Protein AF-A0AAU4GUL6-F1 (afdb_monomer_lite)

Secondary structure (DSSP, 8-state):
--SSSSHHHHHHHHHHSSSSSS-------------------------------------------------PPPP--------SSS-EE-SS-EE--TT--HHHHHHHHHHHHHHHHHHHHHHHHHHHHHHHH-TTTHHHHHHHHTS-HHHHHHHHHHHHHS-GGG--TTS-HHHHHHHTTS-HHHHHHHHHHHHHTT--HHHHHHHHHHHHHHHHHHHHHHT--------HHHHHHHHHHHHHHTS-HHHHHHHHHHHHHHHHHHHHHTT----

pLDDT: mean 70.38, std 26.95, range [23.12, 98.19]

Radius of gyration: 34.25 Å; chains: 1; bounding box: 98×67×96 Å

Structure (mmCIF, N/CA/C/O backbone):
data_AF-A0AAU4GUL6-F1
#
_entry.id   AF-A0AAU4GUL6-F1
#
loop_
_atom_site.group_PDB
_atom_site.id
_atom_site.type_symbol
_atom_site.label_atom_id
_atom_site.label_alt_id
_atom_site.label_comp_id
_atom_site.label_asym_id
_atom_site.label_entity_id
_atom_site.label_seq_id
_atom_site.pdbx_PDB_ins_code
_atom_site.Cartn_x
_atom_site.Cartn_y
_atom_site.Cartn_z
_atom_site.occupancy
_atom_site.B_iso_or_equiv
_atom_site.auth_seq_id
_atom_site.auth_comp_id
_atom_site.auth_asym_id
_atom_site.auth_atom_id
_atom_site.pdbx_PDB_model_num
ATOM 1 N N . MET A 1 1 ? 23.854 35.043 -29.638 1.00 45.72 1 MET A N 1
ATOM 2 C CA . MET A 1 1 ? 23.677 34.263 -28.387 1.00 45.72 1 MET A CA 1
ATOM 3 C C . MET A 1 1 ? 22.984 35.112 -27.320 1.00 45.72 1 MET A C 1
ATOM 5 O O . MET A 1 1 ? 23.664 35.740 -26.523 1.00 45.72 1 MET A O 1
ATOM 9 N N . LYS A 1 2 ? 21.644 35.205 -27.333 1.00 41.66 2 LYS A N 1
ATOM 10 C CA . LYS A 1 2 ? 20.862 35.951 -26.317 1.00 41.66 2 LYS A CA 1
ATOM 11 C C . LYS A 1 2 ? 19.363 35.571 -26.307 1.00 41.66 2 LYS A C 1
ATOM 13 O O . LYS A 1 2 ? 18.519 36.424 -26.096 1.00 41.66 2 LYS A O 1
ATOM 18 N N . VAL A 1 3 ? 19.022 34.294 -26.540 1.00 41.34 3 VAL A N 1
ATOM 19 C CA . VAL A 1 3 ? 17.607 33.831 -26.562 1.00 41.34 3 VAL A CA 1
ATOM 20 C C . VAL A 1 3 ? 17.346 32.591 -25.680 1.00 41.34 3 VAL A C 1
ATOM 22 O O . VAL A 1 3 ? 16.210 32.189 -25.483 1.00 41.34 3 VAL A O 1
ATOM 25 N N . ALA A 1 4 ? 18.366 32.015 -25.031 1.00 39.91 4 ALA A N 1
ATOM 26 C CA . ALA A 1 4 ? 18.213 30.797 -24.217 1.00 39.91 4 ALA A CA 1
ATOM 27 C C . ALA A 1 4 ? 18.003 31.043 -22.704 1.00 39.91 4 ALA A C 1
ATOM 29 O O . ALA A 1 4 ? 18.103 30.114 -21.909 1.00 39.91 4 ALA A O 1
ATOM 30 N N . ARG A 1 5 ? 17.738 32.288 -22.277 1.00 41.28 5 ARG A N 1
ATOM 31 C CA . ARG A 1 5 ? 17.586 32.648 -20.850 1.00 41.28 5 ARG A CA 1
ATOM 32 C C . ARG A 1 5 ? 16.157 32.982 -20.410 1.00 41.28 5 ARG A C 1
ATOM 34 O O . ARG A 1 5 ? 15.923 33.099 -19.215 1.00 41.28 5 ARG A O 1
ATOM 41 N N . THR A 1 6 ? 15.197 33.055 -21.329 1.00 45.12 6 THR A N 1
ATOM 42 C CA . THR A 1 6 ? 13.789 33.365 -21.016 1.00 45.12 6 THR A CA 1
ATOM 43 C C . THR A 1 6 ? 12.901 32.130 -20.823 1.00 45.12 6 THR A C 1
ATOM 45 O O . THR A 1 6 ? 11.887 32.228 -20.141 1.00 45.12 6 THR A O 1
ATOM 48 N N . TYR A 1 7 ? 13.293 30.943 -21.300 1.00 34.88 7 TYR A N 1
ATOM 49 C CA . TYR A 1 7 ? 12.471 29.727 -21.147 1.00 34.88 7 TYR A CA 1
ATOM 50 C C . TYR A 1 7 ? 12.673 28.975 -19.820 1.00 34.88 7 TYR A C 1
ATOM 52 O O . TYR A 1 7 ? 11.782 28.254 -19.378 1.00 34.88 7 TYR A O 1
ATOM 60 N N . LEU A 1 8 ? 13.792 29.200 -19.122 1.00 38.31 8 LEU A N 1
ATOM 61 C CA . LEU A 1 8 ? 14.062 28.587 -17.812 1.00 38.31 8 LEU A CA 1
ATOM 62 C C . LEU A 1 8 ? 13.348 29.284 -16.639 1.00 38.31 8 LEU A C 1
ATOM 64 O O . LEU A 1 8 ? 13.227 28.693 -15.570 1.00 38.31 8 LEU A O 1
ATOM 68 N N . TRP A 1 9 ? 12.809 30.493 -16.836 1.00 35.12 9 TRP A N 1
ATOM 69 C CA . TRP A 1 9 ? 12.003 31.177 -15.815 1.00 35.12 9 TRP A CA 1
ATOM 70 C C . TRP A 1 9 ? 10.504 30.819 -15.894 1.00 35.12 9 TRP A C 1
ATOM 72 O O . TRP A 1 9 ? 9.805 30.811 -14.881 1.00 35.12 9 TRP A O 1
ATOM 82 N N . ALA A 1 10 ? 10.014 30.415 -17.073 1.00 37.56 10 ALA A N 1
ATOM 83 C CA . ALA A 1 10 ? 8.612 30.033 -17.273 1.00 37.56 10 ALA A CA 1
ATOM 84 C C . ALA A 1 10 ? 8.272 28.637 -16.705 1.00 37.56 10 ALA A C 1
ATOM 86 O O . ALA A 1 10 ? 7.179 28.436 -16.181 1.00 37.56 10 ALA A O 1
ATOM 87 N N . VAL A 1 11 ? 9.214 27.684 -16.723 1.00 40.31 11 VAL A N 1
ATOM 88 C CA . VAL A 1 11 ? 8.981 26.323 -16.189 1.00 40.31 11 VAL A CA 1
ATOM 89 C C . VAL A 1 11 ? 9.175 26.258 -14.665 1.00 40.31 11 VAL A C 1
ATOM 91 O O . VAL A 1 11 ? 8.463 25.524 -13.980 1.00 40.31 11 VAL A O 1
ATOM 94 N N . ALA A 1 12 ? 10.062 27.088 -14.102 1.00 37.59 12 ALA A N 1
A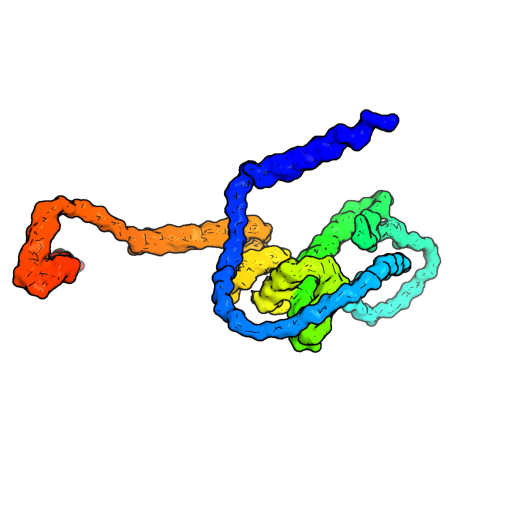TOM 95 C CA . ALA A 1 12 ? 10.269 27.174 -12.653 1.00 37.59 12 ALA A CA 1
ATOM 96 C C . ALA A 1 12 ? 9.086 27.840 -11.919 1.00 37.59 12 ALA A C 1
ATOM 98 O O . ALA A 1 12 ? 8.742 27.442 -10.807 1.00 37.59 12 ALA A O 1
ATOM 99 N N . THR A 1 13 ? 8.395 28.786 -12.562 1.00 41.34 13 THR A N 1
ATOM 100 C CA . THR A 1 13 ? 7.210 29.439 -11.979 1.00 41.34 13 THR A CA 1
ATOM 101 C C . THR A 1 13 ? 5.962 28.536 -12.039 1.00 41.34 13 THR A C 1
ATOM 103 O O . THR A 1 13 ? 5.137 28.563 -11.126 1.00 41.34 13 THR A O 1
ATOM 106 N N . ALA A 1 14 ? 5.861 27.641 -13.033 1.00 36.44 14 ALA A N 1
ATOM 107 C CA . ALA A 1 14 ? 4.747 26.691 -13.156 1.00 36.44 14 ALA A CA 1
ATOM 108 C C . ALA A 1 14 ? 4.803 25.524 -12.144 1.00 36.44 14 ALA A C 1
ATOM 110 O O . ALA A 1 14 ? 3.758 25.035 -11.717 1.00 36.44 14 ALA A O 1
ATOM 111 N N . LEU A 1 15 ? 5.998 25.109 -11.703 1.00 38.38 15 LEU A N 1
ATOM 112 C CA . LEU A 1 15 ? 6.159 24.085 -10.658 1.00 38.38 15 LEU A CA 1
ATOM 113 C C . LEU A 1 15 ? 6.198 24.674 -9.236 1.00 38.38 15 LEU A C 1
ATOM 115 O O . LEU A 1 15 ? 5.785 24.003 -8.292 1.00 38.38 15 LEU A O 1
ATOM 119 N N . GLY A 1 16 ? 6.606 25.938 -9.076 1.00 35.22 16 GLY A N 1
ATOM 120 C CA . GLY A 1 16 ? 6.600 26.637 -7.784 1.00 35.22 16 GLY A CA 1
ATOM 121 C C . GLY A 1 16 ? 5.221 27.136 -7.330 1.00 35.22 16 GLY A C 1
ATOM 122 O O . GLY A 1 16 ? 4.938 27.141 -6.136 1.00 35.22 16 GLY A O 1
ATOM 123 N N . MET A 1 17 ? 4.320 27.502 -8.251 1.00 37.00 17 MET A N 1
ATOM 124 C CA . MET A 1 17 ? 2.987 28.017 -7.883 1.00 37.00 17 MET A CA 1
ATOM 125 C C . MET A 1 17 ? 1.899 26.937 -7.737 1.00 37.00 17 MET A C 1
ATOM 127 O O . MET A 1 17 ? 0.826 27.231 -7.209 1.00 37.00 17 MET A O 1
ATOM 131 N N . TYR A 1 18 ? 2.157 25.676 -8.113 1.00 33.34 18 TYR A N 1
ATOM 132 C CA . TYR A 1 18 ? 1.199 24.579 -7.887 1.00 33.34 18 TYR A CA 1
ATOM 133 C C . TYR A 1 18 ? 1.297 23.965 -6.474 1.00 33.34 18 TYR A C 1
ATOM 135 O O . TYR A 1 18 ? 0.358 23.313 -6.018 1.00 33.34 18 TYR A O 1
ATOM 143 N N . ALA A 1 19 ? 2.391 24.223 -5.747 1.00 34.50 19 ALA A N 1
ATOM 144 C CA . ALA A 1 19 ? 2.621 23.715 -4.391 1.00 34.50 19 ALA A CA 1
ATOM 145 C C . ALA A 1 19 ? 2.071 24.619 -3.264 1.00 34.50 19 ALA A C 1
ATOM 147 O O . ALA A 1 19 ? 2.036 24.189 -2.117 1.00 34.50 19 ALA A O 1
ATOM 148 N N . GLN A 1 20 ? 1.574 25.827 -3.573 1.00 31.92 20 GLN A N 1
ATOM 149 C CA . GLN A 1 20 ? 1.069 26.782 -2.567 1.00 31.92 20 GLN A CA 1
ATOM 150 C C . GLN A 1 20 ? -0.473 26.910 -2.539 1.00 31.92 20 GLN A C 1
ATOM 152 O O . GLN A 1 20 ? -1.010 27.664 -1.733 1.00 31.92 20 GLN A O 1
ATOM 157 N N . ARG A 1 21 ? -1.221 26.190 -3.399 1.00 35.66 21 ARG A N 1
ATOM 158 C CA . ARG A 1 21 ? -2.688 26.376 -3.552 1.00 35.66 21 ARG A CA 1
ATOM 159 C C . ARG A 1 21 ? -3.575 25.181 -3.196 1.00 35.66 21 ARG A C 1
ATOM 161 O O . ARG A 1 21 ? -4.788 25.255 -3.368 1.00 35.66 21 ARG A O 1
ATOM 168 N N . ARG A 1 22 ? -3.020 24.095 -2.659 1.00 33.19 22 ARG A N 1
ATOM 169 C CA . ARG A 1 22 ? -3.816 23.074 -1.965 1.00 33.19 22 ARG A CA 1
ATOM 170 C C . ARG A 1 22 ? -3.213 22.880 -0.590 1.00 33.19 22 ARG A C 1
ATOM 172 O O . ARG A 1 22 ? -2.151 22.282 -0.483 1.00 33.19 22 ARG A O 1
ATOM 179 N N . GLY A 1 23 ? -3.883 23.402 0.434 1.00 35.38 23 GLY A N 1
ATOM 180 C CA . GLY A 1 23 ? -3.590 23.134 1.841 1.00 35.38 23 GLY A CA 1
ATOM 181 C C . GLY A 1 23 ? -3.785 21.654 2.163 1.00 35.38 23 GLY A C 1
ATOM 182 O O . GLY A 1 23 ? -4.748 21.267 2.817 1.00 35.38 23 GLY A O 1
ATOM 183 N N . VAL A 1 24 ? -2.898 20.809 1.645 1.00 31.83 24 VAL A N 1
ATOM 184 C CA . VAL A 1 24 ? -2.850 19.389 1.950 1.00 31.83 24 VAL A CA 1
ATOM 185 C C . VAL A 1 24 ? -1.976 19.271 3.182 1.00 31.83 24 VAL A C 1
ATOM 187 O O . VAL A 1 24 ? -0.752 19.356 3.099 1.00 31.83 24 VAL A O 1
ATOM 190 N N . ASN A 1 25 ? -2.631 19.128 4.332 1.00 29.30 25 ASN A N 1
ATOM 191 C CA . ASN A 1 25 ? -1.990 18.717 5.570 1.00 29.30 25 ASN A CA 1
ATOM 192 C C . ASN A 1 25 ? -1.126 17.488 5.281 1.00 29.30 25 ASN A C 1
ATOM 194 O O . ASN A 1 25 ? -1.636 16.406 4.983 1.00 29.30 25 ASN A O 1
ATOM 198 N N . 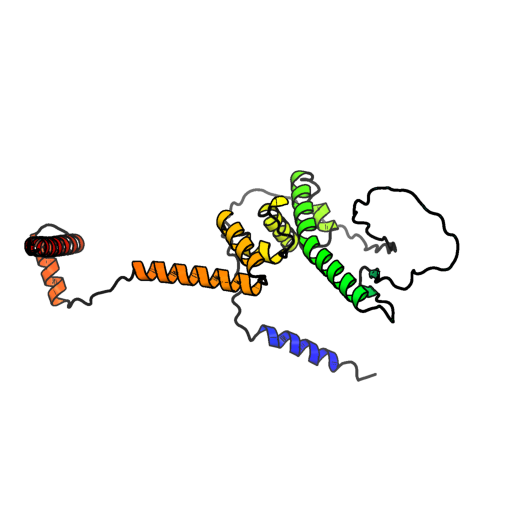ALA A 1 26 ? 0.190 17.678 5.352 1.00 29.89 26 ALA A N 1
ATOM 199 C CA . ALA A 1 26 ? 1.132 16.587 5.454 1.00 29.89 26 ALA A CA 1
ATOM 200 C C . ALA A 1 26 ? 0.712 15.763 6.673 1.00 29.89 26 ALA A C 1
ATOM 202 O O . ALA A 1 26 ? 0.785 16.236 7.808 1.00 29.89 26 ALA A O 1
ATOM 203 N N . PHE A 1 27 ? 0.228 14.545 6.438 1.00 26.69 27 PHE A N 1
ATOM 204 C CA . PHE A 1 27 ? 0.009 13.578 7.502 1.00 26.69 27 PHE A CA 1
ATOM 205 C C . PHE A 1 27 ? 1.396 13.124 7.971 1.00 26.69 27 PHE A C 1
ATOM 207 O O . PHE A 1 27 ? 1.941 12.109 7.541 1.00 26.69 27 PHE A O 1
ATOM 214 N N . CYS A 1 28 ? 2.019 13.963 8.797 1.00 23.47 28 CYS A N 1
ATOM 215 C CA . CYS A 1 28 ? 3.196 13.627 9.567 1.00 23.47 28 CYS A CA 1
ATOM 216 C C . CYS A 1 28 ? 2.810 12.471 10.484 1.00 23.47 28 CYS A C 1
ATOM 218 O O . CYS A 1 28 ? 2.069 12.647 11.451 1.00 23.47 28 CYS A O 1
ATOM 220 N N . ILE A 1 29 ? 3.325 11.281 10.184 1.00 29.00 29 ILE A N 1
ATOM 221 C CA . ILE A 1 29 ? 3.329 10.161 11.118 1.00 29.00 29 ILE A CA 1
ATOM 222 C C . ILE A 1 29 ? 4.165 10.611 12.323 1.00 29.00 29 ILE A C 1
ATOM 224 O O . ILE A 1 29 ? 5.395 10.602 12.294 1.00 29.00 29 ILE A O 1
ATOM 228 N N . ARG A 1 30 ? 3.482 11.081 13.367 1.00 24.05 30 ARG A N 1
ATOM 229 C CA . ARG A 1 30 ? 4.068 11.546 14.623 1.00 24.05 30 ARG A CA 1
ATOM 230 C C . ARG A 1 30 ? 4.599 10.336 15.391 1.00 24.05 30 ARG A C 1
ATOM 232 O O . ARG A 1 30 ? 3.851 9.685 16.109 1.00 24.05 30 ARG A O 1
ATOM 239 N N . TRP A 1 31 ? 5.888 10.035 15.256 1.00 28.38 31 TRP A N 1
ATOM 240 C CA . TRP A 1 31 ? 6.579 9.143 16.190 1.00 28.38 31 TRP A CA 1
ATOM 241 C C . TRP A 1 31 ? 7.025 9.948 17.412 1.00 28.38 31 TRP A C 1
ATOM 243 O O . TRP A 1 31 ? 7.836 10.867 17.311 1.00 28.38 31 TRP A O 1
ATOM 253 N N . ARG A 1 32 ? 6.460 9.612 18.575 1.00 23.12 32 ARG A N 1
ATOM 254 C CA . ARG A 1 32 ? 6.908 10.088 19.887 1.00 23.12 32 ARG A CA 1
ATOM 255 C C . ARG A 1 32 ? 8.220 9.364 20.208 1.00 23.12 32 ARG A C 1
ATOM 257 O O . ARG A 1 32 ? 8.206 8.181 20.527 1.00 23.12 32 ARG A O 1
ATOM 264 N N . ALA A 1 33 ? 9.348 10.058 20.073 1.00 25.53 33 ALA A N 1
ATOM 265 C CA . ALA A 1 33 ? 10.643 9.568 20.528 1.00 25.53 33 ALA A CA 1
ATOM 266 C C . ALA A 1 33 ? 10.699 9.665 22.059 1.00 25.53 33 ALA A C 1
ATOM 268 O O . ALA A 1 33 ? 10.768 10.760 22.613 1.00 25.53 33 ALA A O 1
ATOM 269 N N . THR A 1 34 ? 10.650 8.531 22.753 1.00 27.81 34 THR A N 1
ATOM 270 C CA . THR A 1 34 ? 11.127 8.449 24.136 1.00 27.81 34 THR A CA 1
ATOM 271 C C . THR A 1 34 ? 12.647 8.369 24.090 1.00 27.81 34 THR A C 1
ATOM 273 O O . THR A 1 34 ? 13.211 7.399 23.585 1.00 27.81 34 THR A O 1
ATOM 276 N N . ALA A 1 35 ? 13.296 9.432 24.558 1.00 26.58 35 ALA A N 1
ATOM 277 C CA . ALA A 1 35 ? 14.735 9.508 24.729 1.00 26.58 35 ALA A CA 1
ATOM 278 C C . ALA A 1 35 ? 15.219 8.446 25.729 1.00 26.58 35 ALA A C 1
ATOM 280 O O . ALA A 1 35 ? 14.649 8.309 26.808 1.00 26.58 35 ALA A O 1
ATOM 281 N N . ASN A 1 36 ? 16.305 7.756 25.390 1.00 27.53 36 ASN A N 1
ATOM 282 C CA . ASN A 1 36 ? 17.204 7.167 26.374 1.00 27.53 36 ASN A CA 1
ATOM 283 C C . ASN A 1 36 ? 18.645 7.530 25.964 1.00 27.53 36 ASN A C 1
ATOM 285 O O . ASN A 1 36 ? 19.081 7.102 24.892 1.00 27.53 36 ASN A O 1
ATOM 289 N N . PRO A 1 37 ? 19.357 8.380 26.725 1.00 31.25 37 PRO A N 1
ATOM 290 C CA . PRO A 1 37 ? 20.721 8.781 26.422 1.00 31.25 37 PRO A CA 1
ATOM 291 C C . PRO A 1 37 ? 21.699 7.898 27.200 1.00 31.25 37 PRO A C 1
ATOM 293 O O . PRO A 1 37 ? 21.660 7.883 28.424 1.00 31.25 37 PRO A O 1
ATOM 296 N N . THR A 1 38 ? 22.599 7.187 26.521 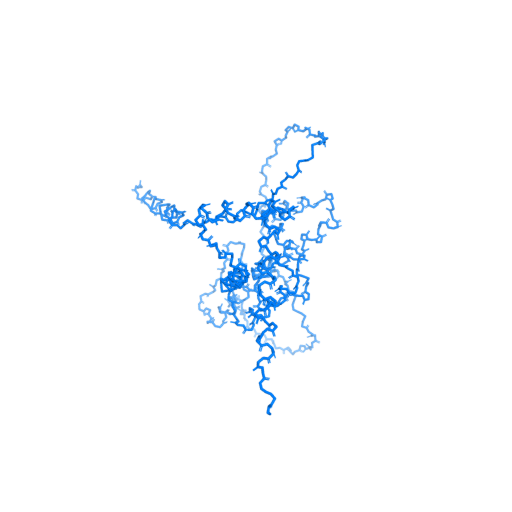1.00 30.22 38 THR A N 1
ATOM 297 C CA . THR A 1 38 ? 23.873 6.727 27.110 1.00 30.22 38 THR A CA 1
ATOM 298 C C . THR A 1 38 ? 24.794 6.105 26.055 1.00 30.22 38 THR A C 1
ATOM 300 O O . THR A 1 38 ? 24.391 5.216 25.316 1.00 30.22 38 THR A O 1
ATOM 303 N N . GLY A 1 39 ? 26.053 6.564 26.040 1.00 26.47 39 GLY A N 1
ATOM 304 C CA . GLY A 1 39 ? 27.226 5.826 25.539 1.00 26.47 39 GLY A CA 1
ATOM 305 C C . GLY A 1 39 ? 27.560 6.009 24.051 1.00 26.47 39 GLY A C 1
ATOM 306 O O . GLY A 1 39 ? 26.988 5.332 23.217 1.00 26.47 39 GLY A O 1
ATOM 307 N N . LEU A 1 40 ? 28.365 6.995 23.635 1.00 25.92 40 LEU A N 1
ATOM 308 C CA . LEU A 1 40 ? 29.844 7.082 23.689 1.00 25.92 40 LEU A CA 1
ATOM 309 C C . LEU A 1 40 ? 30.552 6.588 22.400 1.00 25.92 40 LEU A C 1
ATOM 311 O O . LEU A 1 40 ? 30.544 5.412 22.074 1.00 25.92 40 LEU A O 1
ATOM 315 N N . TYR A 1 41 ? 31.223 7.561 21.763 1.00 25.55 41 TYR A N 1
ATOM 316 C CA . TYR A 1 41 ? 32.416 7.525 20.897 1.00 25.55 41 TYR A CA 1
ATOM 317 C C . TYR A 1 41 ? 32.479 6.647 19.632 1.00 25.55 41 TYR A C 1
ATOM 319 O O . TYR A 1 41 ? 32.632 5.438 19.701 1.00 25.55 41 TYR A O 1
ATOM 327 N N . ALA A 1 42 ? 32.665 7.314 18.483 1.00 26.61 42 ALA A N 1
ATOM 328 C CA . ALA A 1 42 ? 33.897 7.164 17.694 1.00 26.61 42 ALA A CA 1
ATOM 329 C C . ALA A 1 42 ? 34.085 8.360 16.739 1.00 26.61 42 ALA A C 1
ATOM 331 O O . ALA A 1 42 ? 33.344 8.561 15.780 1.00 26.61 42 ALA A O 1
ATOM 332 N N . ARG A 1 43 ? 35.103 9.167 17.041 1.00 25.33 43 ARG A N 1
ATOM 333 C CA . ARG A 1 43 ? 35.671 10.231 16.208 1.00 25.33 43 ARG A CA 1
ATOM 334 C C . ARG A 1 43 ? 36.653 9.574 15.233 1.00 25.33 43 ARG A C 1
ATOM 336 O O . ARG A 1 43 ? 37.572 8.917 15.705 1.00 25.33 43 ARG A O 1
ATOM 343 N N . TYR A 1 44 ? 36.519 9.798 13.925 1.00 28.73 44 TYR A N 1
ATOM 344 C CA . TYR A 1 44 ? 37.608 9.546 12.975 1.00 28.73 44 TYR A CA 1
ATOM 345 C C . TYR A 1 44 ? 37.824 10.734 12.037 1.00 28.73 44 TYR A C 1
ATOM 347 O O . TYR A 1 44 ? 36.887 11.323 11.503 1.00 28.73 44 TYR A O 1
ATOM 355 N N . HIS A 1 45 ? 39.106 11.081 11.936 1.00 26.50 45 HIS A N 1
ATOM 356 C CA . HIS A 1 45 ? 39.707 12.142 11.141 1.00 26.50 45 HIS A CA 1
ATOM 357 C C . HIS A 1 45 ? 39.709 11.815 9.641 1.00 26.50 45 HIS A C 1
ATOM 359 O O . HIS A 1 45 ? 39.477 10.681 9.228 1.00 26.50 45 HIS A O 1
ATOM 365 N N . GLY A 1 46 ? 39.963 12.856 8.846 1.00 25.34 46 GLY A N 1
ATOM 366 C CA . GLY A 1 46 ? 39.769 12.895 7.405 1.00 25.34 46 GLY A CA 1
ATOM 367 C C . GLY A 1 46 ? 40.685 12.003 6.569 1.00 25.34 46 GLY A C 1
ATOM 368 O O . GLY A 1 46 ? 41.810 11.678 6.934 1.00 25.34 46 GLY A O 1
ATOM 369 N N . GLY A 1 47 ? 40.171 11.693 5.383 1.00 24.86 47 GLY A N 1
ATOM 370 C CA . GLY A 1 47 ? 40.884 11.089 4.271 1.00 24.86 47 GLY A CA 1
ATOM 371 C C . GLY A 1 47 ? 40.198 11.524 2.983 1.00 24.86 47 GLY A C 1
ATOM 372 O O . GLY A 1 47 ? 39.064 11.139 2.710 1.00 24.86 47 GLY A O 1
ATOM 373 N N . VAL A 1 48 ? 40.866 12.392 2.229 1.00 27.50 48 VAL A N 1
ATOM 374 C CA . VAL A 1 48 ? 40.495 12.763 0.862 1.00 27.50 48 VAL A CA 1
ATOM 375 C C . VAL A 1 48 ? 40.694 11.522 -0.005 1.00 27.50 48 VAL A C 1
ATOM 377 O O . VAL A 1 48 ? 41.808 11.016 -0.075 1.00 27.50 48 VAL A O 1
ATOM 380 N N . MET A 1 49 ? 39.641 11.031 -0.662 1.00 26.22 49 MET A N 1
ATOM 381 C CA . MET A 1 49 ? 39.777 10.003 -1.694 1.00 26.22 49 MET A CA 1
ATOM 382 C C . MET A 1 49 ? 39.025 10.442 -2.951 1.00 26.22 49 MET A C 1
ATOM 384 O O . MET A 1 49 ? 37.819 10.691 -2.952 1.00 26.22 49 MET A O 1
ATOM 388 N N . THR A 1 50 ? 39.813 10.602 -4.002 1.00 28.84 50 THR A N 1
ATOM 389 C CA . THR A 1 50 ? 39.483 11.015 -5.360 1.00 28.84 50 THR A CA 1
ATOM 390 C C . THR A 1 50 ? 38.396 10.148 -5.993 1.00 28.84 50 THR A C 1
ATOM 392 O O . THR A 1 50 ? 38.421 8.923 -5.902 1.00 28.84 50 THR A O 1
ATOM 395 N N . LYS A 1 51 ? 37.445 10.801 -6.673 1.00 28.77 51 LYS A N 1
ATOM 396 C CA . LYS A 1 51 ? 36.433 10.158 -7.517 1.00 28.77 51 LYS A CA 1
ATOM 397 C C . LYS A 1 51 ? 37.118 9.462 -8.692 1.00 28.77 51 LYS A C 1
ATOM 399 O O . LYS A 1 51 ? 37.660 10.144 -9.556 1.00 28.77 51 LYS A O 1
ATOM 404 N N . GLN A 1 52 ? 37.015 8.142 -8.755 1.00 25.58 52 GLN A N 1
ATOM 405 C CA . GLN A 1 52 ? 37.249 7.384 -9.976 1.00 25.58 52 GLN A CA 1
ATOM 406 C C . GLN A 1 52 ? 35.898 6.845 -10.444 1.00 25.58 52 GLN A C 1
ATOM 408 O O . GLN A 1 52 ? 35.234 6.080 -9.748 1.00 25.58 52 GLN A O 1
ATOM 413 N N . VAL A 1 53 ? 35.435 7.385 -11.569 1.00 27.89 53 VAL A N 1
ATOM 414 C CA . VAL A 1 53 ? 34.209 6.971 -12.249 1.00 27.89 53 VAL A CA 1
ATOM 415 C C . VAL A 1 53 ? 34.641 5.922 -13.261 1.00 27.89 53 VAL A C 1
ATOM 417 O O . VAL A 1 53 ? 35.120 6.281 -14.331 1.00 27.89 53 VAL A O 1
ATOM 420 N N . ASP A 1 54 ? 34.522 4.645 -12.906 1.00 27.59 54 ASP A N 1
ATOM 421 C CA . ASP A 1 54 ? 34.724 3.566 -13.871 1.00 27.59 54 ASP A CA 1
ATOM 422 C C . ASP A 1 54 ? 33.435 3.365 -14.677 1.00 27.59 54 ASP A C 1
ATOM 424 O O . ASP A 1 54 ? 32.384 2.960 -14.170 1.00 27.59 54 ASP A O 1
ATOM 428 N N . ASP A 1 55 ? 33.540 3.721 -15.954 1.00 32.38 55 ASP A N 1
ATOM 429 C CA . ASP A 1 55 ? 32.534 3.586 -16.998 1.00 32.38 55 ASP A CA 1
ATOM 430 C C . ASP A 1 55 ? 32.457 2.110 -17.429 1.00 32.38 55 ASP A C 1
ATOM 432 O O . ASP A 1 55 ? 33.182 1.654 -18.313 1.00 32.38 55 ASP A O 1
ATOM 436 N N . TYR A 1 56 ? 31.618 1.318 -16.753 1.00 28.00 56 TYR A N 1
ATOM 437 C CA . TYR A 1 56 ? 31.369 -0.075 -17.132 1.00 28.00 56 TYR A CA 1
ATOM 438 C C . TYR A 1 56 ? 30.133 -0.179 -18.033 1.00 28.00 56 TYR A C 1
ATOM 440 O O . TYR A 1 56 ? 28.980 -0.140 -17.591 1.00 28.00 56 TYR A O 1
ATOM 448 N N . ARG A 1 57 ? 30.403 -0.304 -19.333 1.00 37.88 57 ARG A N 1
ATOM 449 C CA . ARG A 1 57 ? 29.439 -0.475 -20.421 1.00 37.88 57 ARG A CA 1
ATOM 450 C C . ARG A 1 57 ? 29.100 -1.963 -20.577 1.00 37.88 57 ARG A C 1
ATOM 452 O O . ARG A 1 57 ? 29.723 -2.655 -21.372 1.00 37.88 57 ARG A O 1
ATOM 459 N N . GLU A 1 58 ? 28.103 -2.457 -19.844 1.00 31.64 58 GLU A N 1
ATOM 460 C CA . GLU A 1 58 ? 27.537 -3.795 -20.084 1.00 31.64 58 GLU A CA 1
ATOM 461 C C . GLU A 1 58 ? 26.018 -3.709 -20.288 1.00 31.64 58 GLU A C 1
ATOM 463 O O . GLU A 1 58 ? 25.229 -3.546 -19.356 1.00 31.64 58 GLU A O 1
ATOM 468 N N . SER A 1 59 ? 25.601 -3.821 -21.549 1.00 33.06 59 SER A N 1
ATOM 469 C CA . SER A 1 59 ? 24.212 -4.038 -21.956 1.00 33.06 59 SER A CA 1
ATOM 470 C C . SER A 1 59 ? 23.825 -5.481 -21.626 1.00 33.06 59 SER A C 1
ATOM 472 O O . SER A 1 59 ? 23.830 -6.350 -22.498 1.00 33.06 59 SER A O 1
ATOM 474 N N . LYS A 1 60 ? 23.542 -5.782 -20.357 1.00 32.47 60 LYS A N 1
ATOM 475 C CA . LYS A 1 60 ? 23.110 -7.124 -19.958 1.00 32.47 60 LYS A CA 1
ATOM 476 C C . LYS A 1 60 ? 21.587 -7.212 -19.990 1.00 32.47 60 LYS A C 1
ATOM 478 O O . LYS A 1 60 ? 20.899 -6.492 -19.271 1.00 32.47 60 LYS A O 1
ATOM 483 N N . ALA A 1 61 ? 21.059 -8.123 -20.805 1.00 31.30 61 ALA A N 1
ATOM 484 C CA . ALA A 1 61 ? 19.669 -8.544 -20.703 1.00 31.30 61 ALA A CA 1
ATOM 485 C C . ALA A 1 61 ? 19.473 -9.229 -19.342 1.00 31.30 61 ALA A C 1
ATOM 487 O O . ALA A 1 61 ? 20.004 -10.317 -19.104 1.00 31.30 61 ALA A O 1
ATOM 488 N N . LEU A 1 62 ? 18.744 -8.579 -18.435 1.00 32.31 62 LEU A N 1
ATOM 489 C CA . LEU A 1 62 ? 18.307 -9.189 -17.184 1.00 32.31 62 LEU A CA 1
ATOM 490 C C . LEU A 1 62 ? 17.310 -10.301 -17.528 1.00 32.31 62 LEU A C 1
ATOM 492 O O . LEU A 1 62 ? 16.160 -10.033 -17.868 1.00 32.31 62 LEU A O 1
ATOM 496 N N . ARG A 1 63 ? 17.765 -11.557 -17.487 1.00 27.20 63 ARG A N 1
ATOM 497 C CA . ARG A 1 63 ? 16.874 -12.712 -17.602 1.00 27.20 63 ARG A CA 1
ATOM 498 C C . ARG A 1 63 ? 16.200 -12.941 -16.255 1.00 27.20 63 ARG A C 1
ATOM 500 O O . ARG A 1 63 ? 16.833 -13.443 -15.332 1.00 27.20 63 ARG A O 1
ATOM 507 N N . PHE A 1 64 ? 14.919 -12.610 -16.170 1.00 37.19 64 PHE A N 1
ATOM 508 C CA . PHE A 1 64 ? 14.033 -13.140 -15.140 1.00 37.19 64 PHE A CA 1
ATOM 509 C C . PHE A 1 64 ? 13.255 -14.302 -15.760 1.00 37.19 64 PHE A C 1
ATOM 511 O O . PHE A 1 64 ? 12.691 -14.170 -16.845 1.00 37.19 64 PHE A O 1
ATOM 518 N N . GLY A 1 65 ? 13.376 -15.474 -15.137 1.00 25.83 65 GLY A N 1
ATOM 519 C CA . GLY A 1 65 ? 12.970 -16.750 -15.711 1.00 25.83 65 GLY A CA 1
ATOM 520 C C . GLY A 1 65 ? 11.459 -16.895 -15.851 1.00 25.83 65 GLY A C 1
ATOM 521 O O . GLY A 1 65 ? 10.728 -16.669 -14.893 1.00 25.83 65 GLY A O 1
ATOM 522 N N . ASN A 1 66 ? 11.036 -17.366 -17.021 1.00 32.34 66 ASN A N 1
ATOM 523 C CA . ASN A 1 66 ? 9.871 -18.229 -17.136 1.00 32.34 66 ASN A CA 1
ATOM 524 C C . ASN A 1 66 ? 10.387 -19.646 -17.387 1.00 32.34 66 ASN A C 1
ATOM 526 O O . ASN A 1 66 ? 11.200 -19.876 -18.286 1.00 32.34 66 ASN A O 1
ATOM 530 N N . THR A 1 67 ? 9.947 -20.573 -16.546 1.00 32.69 67 THR A N 1
ATOM 531 C CA . THR A 1 67 ? 10.101 -22.011 -16.736 1.00 32.69 67 THR A CA 1
ATOM 532 C C . THR A 1 67 ? 9.334 -22.401 -17.997 1.00 32.69 67 THR A C 1
ATOM 534 O O . THR A 1 67 ? 8.109 -22.390 -17.985 1.00 32.69 67 THR A O 1
ATOM 537 N N . GLU A 1 68 ? 10.036 -22.730 -19.079 1.00 31.94 68 GLU A N 1
ATOM 538 C CA . GLU A 1 68 ? 9.438 -23.450 -20.204 1.00 31.94 68 GLU A CA 1
ATOM 539 C C . GLU A 1 68 ? 10.022 -24.859 -20.254 1.00 31.94 68 GLU A C 1
ATOM 541 O O . GLU A 1 68 ? 11.234 -25.065 -20.380 1.00 31.94 68 GLU A O 1
ATOM 546 N N . GLU A 1 69 ? 9.125 -25.828 -20.085 1.00 30.19 69 GLU A N 1
ATOM 547 C CA . GLU A 1 69 ? 9.379 -27.248 -20.257 1.00 30.19 69 GLU A CA 1
ATOM 548 C C . GLU A 1 69 ? 9.925 -27.551 -21.655 1.00 30.19 69 GLU A C 1
ATOM 550 O O . GLU A 1 69 ? 9.538 -26.996 -22.682 1.00 30.19 69 GLU A O 1
ATOM 555 N N . ARG A 1 70 ? 10.879 -28.473 -21.664 1.00 34.22 70 ARG A N 1
ATOM 556 C CA . ARG A 1 70 ? 11.735 -28.832 -22.785 1.00 34.22 70 ARG A CA 1
ATOM 557 C C . ARG A 1 70 ? 11.071 -29.917 -23.639 1.00 34.22 70 ARG A C 1
ATOM 559 O O . ARG A 1 70 ? 11.006 -31.058 -23.199 1.00 34.22 70 ARG A O 1
ATOM 566 N N . MET A 1 71 ? 10.705 -29.607 -24.884 1.00 28.64 71 MET A N 1
ATOM 567 C CA . MET A 1 71 ? 10.354 -30.590 -25.932 1.00 28.64 71 MET A CA 1
ATOM 568 C C . MET A 1 71 ? 10.985 -30.199 -27.294 1.00 28.64 71 MET A C 1
ATOM 570 O O . MET A 1 71 ? 11.320 -29.030 -27.494 1.00 28.64 71 MET A O 1
ATOM 574 N N . PRO A 1 72 ? 11.291 -31.163 -28.194 1.00 35.47 72 PRO A N 1
ATOM 575 C CA . PRO A 1 72 ? 12.468 -31.079 -29.063 1.00 35.47 72 PRO A CA 1
ATOM 576 C C . PRO A 1 72 ? 12.261 -30.416 -30.437 1.00 35.47 72 PRO A C 1
ATOM 578 O O . PRO A 1 72 ? 11.167 -30.290 -30.976 1.00 35.47 72 PRO A O 1
ATOM 581 N N . LYS A 1 73 ? 13.409 -30.007 -30.995 1.00 40.12 73 LYS A N 1
ATOM 582 C CA . LYS A 1 73 ? 13.625 -29.186 -32.193 1.00 40.12 73 LYS A CA 1
ATOM 583 C C . LYS A 1 73 ? 13.134 -29.833 -33.491 1.00 40.12 73 LYS A C 1
ATOM 585 O O . LYS A 1 73 ? 13.619 -30.900 -33.860 1.00 40.12 73 LYS A O 1
ATOM 590 N N . THR A 1 74 ? 12.382 -29.068 -34.282 1.00 33.12 74 THR A N 1
ATOM 591 C CA . THR A 1 74 ? 12.316 -29.264 -35.738 1.00 33.12 74 THR A CA 1
ATOM 592 C C . THR A 1 74 ? 13.185 -28.203 -36.411 1.00 33.12 74 THR A C 1
ATOM 594 O O . THR A 1 74 ? 12.963 -27.004 -36.258 1.00 33.12 74 THR A O 1
ATOM 597 N N . ARG A 1 75 ? 14.240 -28.643 -37.104 1.00 39.91 75 ARG A N 1
ATOM 598 C CA . ARG A 1 75 ? 15.164 -27.785 -37.857 1.00 39.91 75 ARG A CA 1
ATOM 599 C C . ARG A 1 75 ? 14.473 -27.247 -39.113 1.00 39.91 75 ARG A C 1
ATOM 601 O O . ARG A 1 75 ? 14.112 -28.032 -39.984 1.00 39.91 75 ARG A O 1
ATOM 608 N N . ARG A 1 76 ? 14.413 -25.923 -39.267 1.00 34.19 76 ARG A N 1
ATOM 609 C CA . ARG A 1 76 ? 14.437 -25.271 -40.584 1.00 34.19 76 ARG A CA 1
ATOM 610 C C . ARG A 1 76 ? 15.503 -24.184 -40.586 1.00 34.19 76 ARG A C 1
ATOM 612 O O . ARG A 1 76 ? 15.613 -23.404 -39.646 1.00 34.19 76 ARG A O 1
ATOM 619 N N . ALA A 1 77 ? 16.340 -24.243 -41.612 1.00 37.62 77 ALA A N 1
ATOM 620 C CA . ALA A 1 77 ? 17.471 -23.367 -41.845 1.00 37.62 77 ALA A CA 1
ATOM 621 C C . ALA A 1 77 ? 17.058 -22.188 -42.735 1.00 37.62 77 ALA A C 1
ATOM 623 O O . ALA A 1 77 ? 16.314 -22.385 -43.692 1.00 37.62 77 ALA A O 1
ATOM 624 N N . GLY A 1 78 ? 17.636 -21.018 -42.449 1.00 32.50 78 GLY A N 1
ATOM 625 C CA . GLY A 1 78 ? 17.861 -19.949 -43.423 1.00 32.50 78 GLY A CA 1
ATOM 626 C C . GLY A 1 78 ? 16.959 -18.720 -43.300 1.00 32.50 78 GLY A C 1
ATOM 627 O O . GLY A 1 78 ? 15.780 -18.793 -43.617 1.00 32.50 78 GLY A O 1
ATOM 628 N N . GLY A 1 79 ? 17.569 -17.575 -42.963 1.00 33.22 79 GLY A N 1
ATOM 629 C CA . GLY A 1 79 ? 17.170 -16.290 -43.550 1.00 33.22 79 GLY A CA 1
ATOM 630 C C . GLY A 1 79 ? 16.774 -15.158 -42.599 1.00 33.22 79 GLY A C 1
ATOM 631 O O . GLY A 1 79 ? 15.594 -14.896 -42.440 1.00 33.22 79 GLY A O 1
ATOM 632 N N . VAL A 1 80 ? 17.788 -14.425 -42.122 1.00 38.03 80 VAL A N 1
ATOM 633 C CA . VAL A 1 80 ? 17.779 -12.996 -41.734 1.00 38.03 80 VAL A CA 1
ATOM 634 C C . VAL A 1 80 ? 17.036 -12.601 -40.444 1.00 38.03 80 VAL A C 1
ATOM 636 O O . VAL A 1 80 ? 15.912 -12.977 -40.145 1.00 38.03 80 VAL A O 1
ATOM 639 N N . GLU A 1 81 ? 17.756 -11.836 -39.634 1.00 46.66 81 GLU A N 1
ATOM 640 C CA . GLU A 1 81 ? 17.484 -11.469 -38.252 1.00 46.66 81 GLU A CA 1
ATOM 641 C C . GLU A 1 81 ? 16.260 -10.548 -38.077 1.00 46.66 81 GLU A C 1
ATOM 643 O O . GLU A 1 81 ? 16.352 -9.341 -38.280 1.00 46.66 81 GLU A O 1
ATOM 648 N N . SER A 1 82 ? 15.155 -11.074 -37.535 1.00 42.75 82 SER A N 1
ATOM 649 C CA . SER A 1 82 ? 14.087 -10.271 -36.900 1.00 42.75 82 SER A CA 1
ATOM 650 C C . SER A 1 82 ? 14.535 -9.790 -35.508 1.00 42.75 82 SER A C 1
ATOM 652 O O . SER A 1 82 ? 13.957 -10.131 -34.477 1.00 42.75 82 SER A O 1
ATOM 654 N N . ARG A 1 83 ? 15.653 -9.056 -35.441 1.00 48.47 83 ARG A N 1
ATOM 655 C CA . ARG A 1 83 ? 16.143 -8.431 -34.193 1.00 48.47 83 ARG A CA 1
ATOM 656 C C . ARG A 1 83 ? 15.766 -6.948 -34.087 1.00 48.47 83 ARG A C 1
ATOM 658 O O . ARG A 1 83 ? 16.082 -6.337 -33.072 1.00 48.47 83 ARG A O 1
ATOM 665 N N . CYS A 1 84 ? 15.089 -6.383 -35.094 1.00 47.03 84 CYS A N 1
ATOM 666 C CA . CYS A 1 84 ? 14.727 -4.960 -35.139 1.00 47.03 84 CYS A CA 1
ATOM 667 C C . CYS A 1 84 ? 13.357 -4.611 -34.529 1.00 47.03 84 CYS A C 1
ATOM 669 O O . CYS A 1 84 ? 13.106 -3.436 -34.293 1.00 47.03 84 CYS A O 1
ATOM 671 N N . ASP A 1 85 ? 12.516 -5.592 -34.191 1.00 57.66 85 ASP A N 1
ATOM 672 C CA . ASP A 1 85 ? 11.124 -5.321 -33.776 1.00 57.66 85 ASP A CA 1
ATOM 673 C C . ASP A 1 85 ? 10.923 -5.295 -32.250 1.00 57.66 85 ASP A C 1
ATOM 675 O O . ASP A 1 85 ? 9.809 -5.183 -31.750 1.00 57.66 85 ASP A O 1
ATOM 679 N N . GLN A 1 86 ? 11.999 -5.399 -31.464 1.00 72.06 86 GLN A N 1
ATOM 680 C CA . GLN A 1 86 ? 11.891 -5.486 -30.006 1.00 72.06 86 GLN A CA 1
ATOM 681 C C . GLN A 1 86 ? 12.118 -4.133 -29.330 1.00 72.06 86 GLN A C 1
ATOM 683 O O . GLN A 1 86 ? 13.082 -3.421 -29.608 1.00 72.06 86 GLN A O 1
ATOM 688 N N . VAL A 1 87 ? 11.245 -3.806 -28.375 1.00 83.62 87 VAL A N 1
ATOM 689 C CA . VAL A 1 87 ? 11.426 -2.675 -27.459 1.00 83.62 87 VAL A CA 1
ATOM 690 C C . VAL A 1 87 ? 12.612 -2.958 -26.530 1.00 83.62 87 VAL A C 1
ATOM 692 O O . VAL A 1 87 ? 12.627 -3.973 -25.833 1.00 83.62 87 VAL A O 1
ATOM 695 N N . LEU A 1 88 ? 13.596 -2.055 -26.481 1.00 85.81 88 LEU A N 1
ATOM 696 C CA . LEU A 1 88 ? 14.813 -2.223 -25.676 1.00 85.81 88 LEU A CA 1
ATOM 697 C C . LEU A 1 88 ? 14.839 -1.259 -24.485 1.00 85.81 88 LEU A C 1
ATOM 699 O O . LEU A 1 88 ? 14.751 -0.042 -24.645 1.00 85.81 88 LEU A O 1
ATOM 703 N N . THR A 1 89 ? 15.025 -1.795 -23.278 1.00 86.81 89 THR A N 1
ATOM 704 C CA . THR A 1 89 ? 15.223 -1.006 -22.053 1.00 86.81 89 THR A CA 1
ATOM 705 C C . THR A 1 89 ? 16.704 -0.720 -21.822 1.00 86.81 89 THR A C 1
ATOM 707 O O . THR A 1 89 ? 17.518 -1.642 -21.780 1.00 86.81 89 THR A O 1
ATOM 710 N N . THR A 1 90 ? 17.052 0.543 -21.595 1.00 88.44 90 THR A N 1
ATOM 711 C CA . THR A 1 90 ? 18.387 0.977 -21.154 1.00 88.44 90 THR A CA 1
ATOM 712 C C . THR A 1 90 ? 18.304 1.600 -19.760 1.00 88.44 90 THR A C 1
ATOM 714 O O . THR A 1 90 ? 17.215 1.864 -19.253 1.00 88.44 90 THR A O 1
ATOM 717 N N . LYS A 1 91 ? 19.453 1.907 -19.145 1.00 83.75 91 LYS A N 1
ATOM 718 C CA . LYS A 1 91 ? 19.499 2.601 -17.845 1.00 83.75 91 LYS A CA 1
ATOM 719 C C . LYS A 1 91 ? 18.801 3.971 -17.859 1.00 83.75 91 LYS A C 1
ATOM 721 O O . LYS A 1 91 ? 18.335 4.416 -16.817 1.00 83.75 91 LYS A O 1
ATOM 726 N N . VAL A 1 92 ? 18.761 4.647 -19.009 1.00 89.62 92 VAL A N 1
ATOM 727 C CA . VAL A 1 92 ? 18.314 6.049 -19.126 1.00 89.62 92 VAL A CA 1
ATOM 728 C C . VAL A 1 92 ? 17.107 6.240 -20.043 1.00 89.62 92 VAL A C 1
ATOM 730 O O . VAL A 1 92 ? 16.670 7.369 -20.240 1.00 89.62 92 VAL A O 1
ATOM 733 N N . GLY A 1 93 ? 16.551 5.170 -20.609 1.00 88.19 93 GLY A N 1
ATOM 734 C CA . GLY A 1 93 ? 15.430 5.298 -21.532 1.00 88.19 93 GLY A CA 1
ATOM 735 C C . GLY A 1 93 ? 14.994 3.998 -22.191 1.00 88.19 93 GLY A C 1
ATOM 736 O O . GLY A 1 93 ? 15.633 2.953 -22.049 1.00 88.19 93 GLY A O 1
ATOM 737 N N . LEU A 1 94 ? 13.897 4.100 -22.933 1.00 91.50 94 LEU A N 1
ATOM 738 C CA . LEU A 1 94 ? 13.284 3.027 -23.702 1.00 91.50 94 LEU A CA 1
ATOM 739 C C . LEU A 1 94 ? 13.470 3.324 -25.192 1.00 91.50 94 LEU A C 1
ATOM 741 O O . LEU A 1 94 ? 13.064 4.388 -25.655 1.00 91.50 94 LEU A O 1
ATOM 745 N N . HIS A 1 95 ? 14.076 2.403 -25.935 1.00 90.88 95 HIS A N 1
ATOM 746 C CA . HIS A 1 95 ? 14.182 2.499 -27.386 1.00 90.88 95 HIS A CA 1
ATOM 747 C C . HIS A 1 95 ? 13.041 1.707 -28.024 1.00 90.88 95 HIS A C 1
ATOM 749 O O . HIS A 1 95 ? 12.961 0.487 -27.867 1.00 90.88 95 HIS A O 1
ATOM 755 N N . ILE A 1 96 ? 12.158 2.414 -28.727 1.00 90.75 96 ILE A N 1
ATOM 756 C CA . ILE A 1 96 ? 11.011 1.845 -29.437 1.00 90.75 96 ILE A CA 1
ATOM 757 C C . ILE A 1 96 ? 11.328 1.907 -30.936 1.00 90.75 96 ILE A C 1
ATOM 759 O O . ILE A 1 96 ? 11.604 3.005 -31.428 1.00 90.75 96 ILE A O 1
ATOM 763 N N . PRO A 1 97 ? 11.332 0.775 -31.661 1.00 89.81 97 PRO A N 1
ATOM 764 C CA . PRO A 1 97 ? 11.604 0.786 -33.092 1.00 89.81 97 PRO A CA 1
ATOM 765 C C . PRO A 1 97 ? 10.494 1.510 -33.864 1.00 89.81 97 PRO A C 1
ATOM 767 O O . PRO A 1 97 ? 9.320 1.492 -33.486 1.00 89.81 97 PRO A O 1
ATOM 770 N N . VAL A 1 98 ? 10.877 2.174 -34.954 1.00 87.81 98 VAL A N 1
ATOM 771 C CA . VAL A 1 98 ? 9.926 2.849 -35.844 1.00 87.81 98 VAL A CA 1
ATOM 772 C C . VAL A 1 98 ? 9.067 1.791 -36.535 1.00 87.81 98 VAL A C 1
ATOM 774 O O . VAL A 1 98 ? 9.600 0.828 -37.073 1.00 87.81 98 VAL A O 1
ATOM 777 N N . GLY A 1 99 ? 7.746 1.982 -36.533 1.00 89.06 99 GLY A N 1
ATOM 778 C CA . GLY A 1 99 ? 6.805 1.036 -37.141 1.00 89.06 99 GLY A CA 1
ATOM 779 C C . GLY A 1 99 ? 6.378 -0.124 -36.236 1.00 89.06 99 GLY A C 1
ATOM 780 O O . GLY A 1 99 ? 5.722 -1.036 -36.729 1.00 89.06 99 GLY A O 1
ATOM 781 N N . LEU A 1 100 ? 6.706 -0.088 -34.935 1.00 89.94 100 LEU A N 1
ATOM 782 C CA . LEU A 1 100 ? 6.239 -1.083 -33.966 1.00 89.94 100 LEU A CA 1
ATOM 783 C C . LEU A 1 100 ? 4.707 -1.204 -33.990 1.00 89.94 100 LEU A C 1
ATOM 785 O O . LEU A 1 100 ? 3.999 -0.196 -33.891 1.00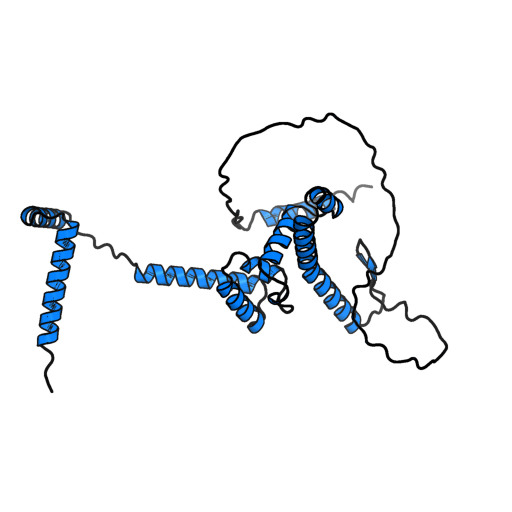 89.94 100 LEU A O 1
ATOM 789 N N . ALA A 1 101 ? 4.203 -2.436 -34.071 1.00 91.62 101 ALA A N 1
ATOM 790 C CA . ALA A 1 101 ? 2.769 -2.694 -34.035 1.00 91.62 101 ALA A CA 1
ATOM 791 C C . ALA A 1 101 ? 2.162 -2.301 -32.675 1.00 91.62 101 ALA A C 1
ATOM 793 O O . ALA A 1 101 ? 2.810 -2.396 -31.625 1.00 91.62 101 ALA A O 1
ATOM 794 N N . PHE A 1 102 ? 0.894 -1.879 -32.682 1.00 90.88 102 PHE A N 1
ATOM 795 C CA . PHE A 1 102 ? 0.202 -1.412 -31.477 1.00 90.88 102 PHE A CA 1
ATOM 796 C C . PHE A 1 102 ? 0.181 -2.481 -30.377 1.00 90.88 102 PHE A C 1
ATOM 798 O O . PHE A 1 102 ? 0.447 -2.181 -29.216 1.00 90.88 102 PHE A O 1
ATOM 805 N N . GLU A 1 103 ? -0.060 -3.737 -30.737 1.00 91.88 103 GLU A N 1
ATOM 806 C CA . GLU A 1 103 ? -0.142 -4.869 -29.813 1.00 91.88 103 GLU A CA 1
ATOM 807 C C . GLU A 1 103 ? 1.201 -5.138 -29.119 1.00 91.88 103 GLU A C 1
ATOM 809 O O . GLU A 1 103 ? 1.246 -5.555 -27.957 1.00 91.88 103 GLU A O 1
ATOM 814 N N . GLU A 1 104 ? 2.312 -4.899 -29.815 1.00 88.50 104 GLU A N 1
ATOM 815 C CA . GLU A 1 104 ? 3.659 -5.056 -29.266 1.00 88.50 104 GLU A CA 1
ATOM 816 C C . GLU A 1 104 ? 4.026 -3.896 -28.349 1.00 88.50 104 GLU A C 1
ATOM 818 O O . GLU A 1 104 ? 4.563 -4.118 -27.260 1.00 88.50 104 GLU A O 1
ATOM 823 N N . TRP A 1 105 ? 3.665 -2.674 -28.745 1.00 92.81 105 TRP A N 1
ATOM 824 C CA . TRP A 1 105 ? 3.780 -1.492 -27.898 1.00 92.81 105 TRP A CA 1
ATOM 825 C C . TRP A 1 105 ? 2.971 -1.650 -26.602 1.00 92.81 105 TRP A C 1
ATOM 827 O O . TRP A 1 105 ? 3.484 -1.420 -25.504 1.00 92.81 105 TRP A O 1
ATOM 837 N N . GLU A 1 106 ? 1.730 -2.123 -26.709 1.00 93.81 106 GLU A N 1
ATOM 838 C CA . GLU A 1 106 ? 0.835 -2.359 -25.579 1.00 93.81 106 GLU A CA 1
ATOM 839 C C . GLU A 1 106 ? 1.381 -3.459 -24.652 1.00 93.81 106 GLU A C 1
ATOM 841 O O . GLU A 1 106 ? 1.407 -3.306 -23.425 1.00 93.81 106 GLU A O 1
ATOM 846 N N . ARG A 1 107 ? 1.889 -4.559 -25.227 1.00 90.50 107 ARG A N 1
ATOM 847 C CA . ARG A 1 107 ? 2.545 -5.636 -24.473 1.00 90.50 107 ARG A CA 1
ATOM 848 C C . ARG A 1 107 ? 3.767 -5.125 -23.713 1.00 90.50 107 ARG A C 1
ATOM 850 O O . ARG A 1 107 ? 3.893 -5.433 -22.526 1.00 90.50 107 ARG A O 1
ATOM 857 N N . ALA A 1 108 ? 4.625 -4.334 -24.357 1.00 90.06 108 ALA A N 1
ATOM 858 C CA . ALA A 1 108 ? 5.787 -3.730 -23.712 1.00 90.06 108 ALA A CA 1
ATOM 859 C C . ALA A 1 108 ? 5.362 -2.804 -22.560 1.00 90.06 108 ALA A C 1
ATOM 861 O O . ALA A 1 108 ? 5.927 -2.876 -21.468 1.00 90.06 108 ALA A O 1
ATOM 862 N N . GLY A 1 109 ? 4.308 -2.004 -22.753 1.00 91.44 109 GLY A N 1
ATOM 863 C CA . GLY A 1 109 ? 3.716 -1.175 -21.701 1.00 91.44 109 GLY A CA 1
ATOM 864 C C . GLY A 1 109 ? 3.257 -1.988 -20.484 1.00 91.44 109 GLY A C 1
ATOM 865 O O . GLY A 1 109 ? 3.600 -1.651 -19.347 1.00 91.44 109 GLY A O 1
ATOM 866 N N . ARG A 1 110 ? 2.548 -3.105 -20.703 1.00 90.00 110 ARG A N 1
ATOM 867 C CA . ARG A 1 110 ? 2.133 -4.017 -19.619 1.00 90.00 110 ARG A CA 1
ATOM 868 C C . ARG A 1 110 ? 3.325 -4.630 -18.885 1.00 90.00 110 ARG A C 1
ATOM 870 O O . ARG A 1 110 ? 3.317 -4.675 -17.656 1.00 90.00 110 ARG A O 1
ATOM 877 N N . GLN A 1 111 ? 4.358 -5.061 -19.609 1.00 89.00 111 GLN A N 1
ATOM 878 C CA . GLN A 1 111 ? 5.573 -5.628 -19.012 1.00 89.00 111 GLN A CA 1
ATOM 879 C C . GLN A 1 111 ? 6.328 -4.601 -18.161 1.00 89.00 111 GLN A C 1
ATOM 881 O O . GLN A 1 111 ? 6.706 -4.904 -17.030 1.00 89.00 111 GLN A O 1
ATOM 886 N N . LEU A 1 112 ? 6.492 -3.372 -18.659 1.00 90.44 112 LEU A N 1
ATOM 887 C CA . LEU A 1 112 ? 7.114 -2.277 -17.911 1.00 90.44 112 LEU A CA 1
ATOM 888 C C . LEU A 1 112 ? 6.324 -1.946 -16.643 1.00 90.44 112 LEU A C 1
ATOM 890 O O . LEU A 1 112 ? 6.910 -1.793 -15.572 1.00 90.44 112 LEU A O 1
ATOM 894 N N . SER A 1 113 ? 4.995 -1.883 -16.742 1.00 87.94 113 SER A N 1
ATOM 895 C CA . SER A 1 113 ? 4.132 -1.668 -15.579 1.00 87.94 113 SER A CA 1
ATOM 896 C C . SER A 1 113 ? 4.283 -2.791 -14.548 1.00 87.94 113 SER A C 1
ATOM 898 O O . SER A 1 113 ? 4.449 -2.515 -13.359 1.00 87.94 113 SER A O 1
ATOM 900 N N . GLY A 1 114 ? 4.308 -4.052 -14.993 1.00 86.38 114 GLY A N 1
ATOM 901 C CA . GLY A 1 114 ? 4.534 -5.213 -14.130 1.00 86.38 114 GLY A CA 1
ATOM 902 C C . GLY A 1 114 ? 5.887 -5.168 -13.418 1.00 86.38 114 GLY A C 1
ATOM 903 O O . GLY A 1 114 ? 5.948 -5.382 -12.206 1.00 86.38 114 GLY A O 1
ATOM 904 N N . LEU A 1 115 ? 6.957 -4.814 -14.138 1.00 89.06 115 LEU A N 1
ATOM 905 C CA . LEU A 1 115 ? 8.302 -4.649 -13.583 1.00 89.06 115 LEU A CA 1
ATOM 906 C C . LEU A 1 115 ? 8.335 -3.560 -12.505 1.00 89.06 115 LEU A C 1
ATOM 908 O O . LEU A 1 115 ? 8.829 -3.793 -11.402 1.00 89.06 115 LEU A O 1
ATOM 912 N N . LEU A 1 116 ? 7.775 -2.384 -12.801 1.00 86.50 116 LEU A N 1
ATOM 913 C CA . LEU A 1 116 ? 7.734 -1.261 -11.864 1.00 86.50 116 LEU A CA 1
ATOM 914 C C . LEU A 1 116 ? 6.930 -1.612 -10.608 1.00 86.50 116 LEU A C 1
ATOM 916 O O . LEU A 1 116 ? 7.423 -1.410 -9.499 1.00 86.50 116 LEU A O 1
ATOM 920 N N . ASN A 1 117 ? 5.745 -2.206 -10.768 1.00 85.00 117 ASN A N 1
ATOM 921 C CA . ASN A 1 117 ? 4.900 -2.622 -9.646 1.00 85.00 117 ASN A CA 1
ATOM 922 C C . ASN A 1 117 ? 5.555 -3.713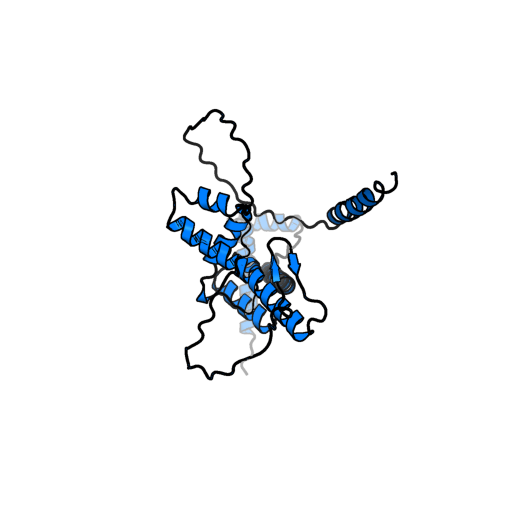 -8.783 1.00 85.00 117 ASN A C 1
ATOM 924 O O . ASN A 1 117 ? 5.359 -3.727 -7.568 1.00 85.00 117 ASN A O 1
ATOM 928 N N . SER A 1 118 ? 6.340 -4.606 -9.391 1.00 92.12 118 SER A N 1
ATOM 929 C CA . SER A 1 118 ? 7.021 -5.702 -8.686 1.00 92.12 118 SER A CA 1
ATOM 930 C C . SER A 1 118 ? 8.312 -5.258 -7.998 1.00 92.12 118 SER A C 1
ATOM 932 O O . SER A 1 118 ? 8.666 -5.795 -6.951 1.00 92.12 118 SER A O 1
ATOM 934 N N . SER A 1 119 ? 8.998 -4.247 -8.540 1.00 93.69 119 SER A N 1
ATOM 935 C CA . SER A 1 119 ? 10.303 -3.795 -8.042 1.00 93.69 119 SER A CA 1
ATOM 936 C C . SER A 1 119 ? 10.289 -3.394 -6.563 1.00 93.69 119 SER A C 1
ATOM 938 O O . SER A 1 119 ? 11.229 -3.705 -5.832 1.00 93.69 119 SER A O 1
ATOM 940 N N . SER A 1 120 ? 9.207 -2.767 -6.090 1.00 94.38 120 SER A N 1
ATOM 941 C CA . SER A 1 120 ? 9.052 -2.398 -4.680 1.00 94.38 120 SER A CA 1
ATOM 942 C C . SER A 1 120 ? 8.985 -3.621 -3.761 1.00 94.38 120 SER A C 1
ATOM 944 O O . SER A 1 120 ? 9.589 -3.596 -2.690 1.00 94.38 120 SER A O 1
ATOM 946 N N . TRP A 1 121 ? 8.319 -4.701 -4.190 1.00 96.88 121 TRP A N 1
ATOM 947 C CA . TRP A 1 121 ? 8.294 -5.964 -3.446 1.00 96.88 121 TRP A CA 1
ATOM 948 C C . TRP A 1 121 ? 9.682 -6.590 -3.380 1.00 96.88 121 TRP A C 1
ATOM 950 O O . TRP A 1 121 ? 10.156 -6.892 -2.291 1.00 96.88 121 TRP A O 1
ATOM 960 N N . TRP A 1 122 ? 10.377 -6.701 -4.516 1.00 96.19 122 TRP A N 1
ATOM 961 C CA . TRP A 1 122 ? 11.715 -7.299 -4.560 1.00 96.19 122 TRP A CA 1
ATOM 962 C C . TRP A 1 122 ? 12.717 -6.551 -3.685 1.00 96.19 122 TRP A C 1
ATOM 964 O O . TRP A 1 122 ? 13.493 -7.172 -2.966 1.00 96.19 122 TRP A O 1
ATOM 974 N N . LEU A 1 123 ? 12.684 -5.216 -3.711 1.00 93.94 123 LEU A N 1
ATOM 975 C CA . LEU A 1 123 ? 13.533 -4.386 -2.858 1.00 93.94 123 LEU A CA 1
ATOM 976 C C . LEU A 1 123 ? 13.180 -4.540 -1.376 1.00 93.94 123 LEU A C 1
ATOM 978 O O . LEU A 1 123 ? 14.077 -4.532 -0.535 1.00 93.94 123 LEU A O 1
ATOM 982 N N . GLY A 1 124 ? 11.893 -4.679 -1.053 1.00 94.56 124 GLY A N 1
ATOM 983 C CA . GLY A 1 124 ? 11.439 -4.950 0.305 1.00 94.56 124 GLY A CA 1
ATOM 984 C C . GLY A 1 124 ? 11.919 -6.308 0.814 1.00 94.56 124 GLY A C 1
ATOM 985 O O . GLY A 1 124 ? 12.518 -6.369 1.885 1.00 94.56 124 GLY A O 1
ATOM 986 N N . ASP A 1 125 ? 11.729 -7.366 0.029 1.00 95.62 125 ASP A N 1
ATOM 987 C CA . ASP A 1 125 ? 12.151 -8.733 0.354 1.00 95.62 125 ASP A CA 1
ATOM 988 C C . ASP A 1 125 ? 13.671 -8.848 0.480 1.00 95.62 125 ASP A C 1
ATOM 990 O O . ASP A 1 125 ? 14.179 -9.397 1.459 1.00 95.62 125 ASP A O 1
ATOM 994 N N . TRP A 1 126 ? 14.409 -8.252 -0.461 1.00 94.44 126 TRP A N 1
ATOM 995 C CA . TRP A 1 126 ? 15.867 -8.162 -0.411 1.00 94.44 126 TRP A CA 1
ATOM 996 C C . TRP A 1 126 ? 16.350 -7.482 0.874 1.00 94.44 126 TRP A C 1
ATOM 998 O O . TRP A 1 126 ? 17.294 -7.953 1.512 1.00 94.44 126 TRP A O 1
ATOM 1008 N N . LEU A 1 127 ? 15.682 -6.402 1.294 1.00 91.81 127 LEU A N 1
ATOM 1009 C CA . LEU A 1 127 ? 16.042 -5.682 2.510 1.00 91.81 127 LEU A CA 1
ATOM 1010 C C . LEU A 1 127 ? 15.701 -6.474 3.782 1.00 91.81 127 LEU A C 1
ATOM 1012 O O . LEU A 1 127 ? 16.459 -6.428 4.750 1.00 91.81 127 LEU A O 1
ATOM 1016 N N . ILE A 1 128 ? 14.578 -7.200 3.794 1.00 92.44 128 ILE A N 1
ATOM 1017 C CA . ILE A 1 128 ? 14.210 -8.089 4.904 1.00 92.44 128 ILE A CA 1
ATOM 1018 C C . ILE A 1 128 ? 15.276 -9.170 5.066 1.00 92.44 128 ILE A C 1
ATOM 1020 O O . ILE A 1 128 ? 15.875 -9.260 6.135 1.00 92.44 128 ILE A O 1
ATOM 1024 N N . TYR A 1 129 ? 15.578 -9.897 3.988 1.00 93.06 129 TYR A N 1
ATOM 1025 C CA . TYR A 1 129 ? 16.594 -10.945 3.981 1.00 93.06 129 TYR A CA 1
ATOM 1026 C C . TYR A 1 129 ? 17.965 -10.416 4.418 1.00 93.06 129 TYR A C 1
ATOM 1028 O O . TYR A 1 129 ? 18.620 -10.990 5.285 1.00 93.06 129 TYR A O 1
ATOM 1036 N N . GLY A 1 130 ? 18.392 -9.281 3.855 1.00 90.62 130 GLY A N 1
ATOM 1037 C CA . GLY A 1 130 ? 19.695 -8.701 4.160 1.00 90.62 130 GLY A CA 1
ATOM 1038 C C . GLY A 1 130 ? 19.852 -8.297 5.627 1.00 90.62 130 GLY A C 1
ATOM 1039 O O . GLY A 1 130 ? 20.948 -8.429 6.170 1.00 90.62 130 GLY A O 1
ATOM 1040 N N . LYS A 1 131 ? 18.776 -7.832 6.279 1.00 87.56 131 LYS A N 1
ATOM 1041 C CA . LYS A 1 131 ? 18.808 -7.472 7.703 1.00 87.56 131 LYS A CA 1
ATOM 1042 C C . LYS A 1 131 ? 19.065 -8.697 8.581 1.00 87.56 131 LYS A C 1
ATOM 1044 O O . LYS A 1 131 ? 19.830 -8.599 9.536 1.00 87.56 131 LYS A O 1
ATOM 1049 N N . ASP A 1 132 ? 18.434 -9.817 8.250 1.00 86.50 132 ASP A N 1
ATOM 1050 C CA . ASP A 1 132 ? 18.496 -11.032 9.062 1.00 86.50 132 ASP A CA 1
ATOM 1051 C C . ASP A 1 132 ? 19.820 -11.786 8.854 1.00 86.50 132 ASP A C 1
ATOM 1053 O O . ASP A 1 132 ? 20.320 -12.422 9.776 1.00 86.50 132 ASP A O 1
ATOM 1057 N N . GLN A 1 133 ? 20.421 -11.680 7.661 1.00 90.06 133 GLN A N 1
ATOM 1058 C CA . GLN A 1 133 ? 21.617 -12.445 7.283 1.00 90.06 133 GLN A CA 1
ATOM 1059 C C . GLN A 1 133 ? 22.939 -11.675 7.400 1.00 90.06 133 GLN A C 1
ATOM 1061 O O . GLN A 1 133 ? 23.994 -12.287 7.561 1.00 90.06 133 GLN A O 1
ATOM 1066 N N . TYR A 1 134 ? 22.924 -10.343 7.288 1.00 86.31 134 TYR A N 1
ATOM 1067 C CA . TYR A 1 134 ? 24.149 -9.550 7.116 1.00 86.31 134 TYR A CA 1
ATOM 1068 C C . TYR A 1 134 ? 24.233 -8.359 8.071 1.00 86.31 134 TYR A C 1
ATOM 1070 O O . TYR A 1 134 ? 24.430 -7.233 7.623 1.00 86.31 134 TYR A O 1
ATOM 1078 N N . ALA A 1 135 ? 24.118 -8.587 9.381 1.00 77.38 135 ALA A N 1
ATOM 1079 C CA . ALA A 1 135 ? 24.097 -7.525 10.394 1.00 77.38 135 ALA A CA 1
ATOM 1080 C C . ALA A 1 135 ? 25.229 -6.479 10.242 1.00 77.38 135 ALA A C 1
ATOM 1082 O O . ALA A 1 135 ? 24.967 -5.279 10.235 1.00 77.38 135 ALA A O 1
ATOM 1083 N N . ASP A 1 136 ? 26.472 -6.923 10.047 1.00 78.81 136 ASP A N 1
ATOM 1084 C CA . ASP A 1 136 ? 27.678 -6.089 9.935 1.00 78.81 136 ASP A CA 1
ATOM 1085 C C . ASP A 1 136 ? 27.837 -5.392 8.567 1.00 78.81 136 ASP A C 1
ATOM 1087 O O . ASP A 1 136 ? 28.501 -4.360 8.444 1.00 78.81 136 ASP A O 1
ATOM 1091 N N . ARG A 1 137 ? 27.222 -5.942 7.513 1.00 81.75 137 ARG A N 1
ATOM 1092 C CA . ARG A 1 137 ? 27.367 -5.477 6.118 1.00 81.75 137 ARG A CA 1
ATOM 1093 C C . ARG A 1 137 ? 26.093 -4.877 5.530 1.00 81.75 137 ARG A C 1
ATOM 1095 O O . ARG A 1 137 ? 26.125 -4.376 4.403 1.00 81.75 137 ARG A O 1
ATOM 1102 N N . TYR A 1 138 ? 25.003 -4.868 6.288 1.00 81.88 138 TYR A N 1
ATOM 1103 C CA . TYR A 1 138 ? 23.683 -4.411 5.866 1.00 81.88 138 TYR A CA 1
ATOM 1104 C C . TYR A 1 138 ? 23.701 -2.962 5.368 1.00 81.88 138 TYR A C 1
ATOM 1106 O O . TYR A 1 138 ? 23.258 -2.675 4.255 1.00 81.88 138 TYR A O 1
ATOM 1114 N N . GLU A 1 139 ? 24.310 -2.048 6.128 1.00 83.25 139 GLU A N 1
ATOM 1115 C CA . GLU A 1 139 ? 24.409 -0.645 5.714 1.00 83.25 139 GLU A CA 1
ATOM 1116 C C . GLU A 1 139 ? 25.248 -0.457 4.448 1.00 83.25 139 GLU A C 1
ATOM 1118 O O . GLU A 1 139 ? 24.952 0.402 3.615 1.00 83.25 139 GLU A O 1
ATOM 1123 N N . ARG A 1 140 ? 26.298 -1.271 4.278 1.00 85.25 140 ARG A N 1
ATOM 1124 C CA . ARG A 1 140 ? 27.125 -1.253 3.069 1.00 85.25 140 ARG A CA 1
ATOM 1125 C C . ARG A 1 140 ? 26.313 -1.702 1.855 1.00 85.25 140 ARG A C 1
ATOM 1127 O O . ARG A 1 140 ? 26.415 -1.067 0.808 1.00 85.25 140 ARG A O 1
ATOM 1134 N N . GLY A 1 141 ? 25.488 -2.740 2.007 1.00 84.31 141 GLY A N 1
ATOM 1135 C CA . GLY A 1 141 ? 24.558 -3.202 0.975 1.00 84.31 141 GLY A CA 1
ATOM 1136 C C . GLY A 1 141 ? 23.538 -2.131 0.582 1.00 84.31 141 GLY A C 1
ATOM 1137 O O . GLY A 1 141 ? 23.357 -1.864 -0.603 1.00 84.31 141 GLY A O 1
ATOM 1138 N N . ILE A 1 142 ? 22.943 -1.446 1.564 1.00 86.25 142 ILE A N 1
ATOM 1139 C CA . ILE A 1 142 ? 22.009 -0.333 1.321 1.00 86.25 142 ILE A CA 1
ATOM 1140 C C . ILE A 1 142 ? 22.683 0.799 0.541 1.00 86.25 142 ILE A C 1
ATOM 1142 O O . ILE A 1 142 ? 22.124 1.280 -0.444 1.00 86.25 142 ILE A O 1
ATOM 1146 N N . ARG A 1 143 ? 23.887 1.220 0.954 1.00 85.00 143 ARG A N 1
ATOM 1147 C CA . ARG A 1 143 ? 24.631 2.284 0.259 1.00 85.00 143 ARG A CA 1
ATOM 1148 C C . ARG A 1 143 ? 24.946 1.904 -1.189 1.00 85.00 143 ARG A C 1
ATOM 1150 O O . ARG A 1 143 ? 24.811 2.746 -2.070 1.00 85.00 143 ARG A O 1
ATOM 1157 N N . ALA A 1 144 ? 25.310 0.645 -1.439 1.00 84.06 144 ALA A N 1
ATOM 1158 C CA . ALA A 1 144 ? 25.590 0.146 -2.784 1.00 84.06 144 ALA A CA 1
ATOM 1159 C C . ALA A 1 144 ? 24.344 0.106 -3.689 1.00 84.06 144 ALA A C 1
ATOM 1161 O O . ALA A 1 144 ? 24.463 0.327 -4.890 1.00 84.06 144 ALA A O 1
ATOM 1162 N N . ALA A 1 145 ? 23.151 -0.119 -3.126 1.00 83.25 145 ALA A N 1
ATOM 1163 C CA . ALA A 1 145 ? 21.898 -0.117 -3.884 1.00 83.25 145 ALA A CA 1
ATOM 1164 C C . ALA A 1 145 ? 21.502 1.277 -4.414 1.00 83.25 145 ALA A C 1
ATOM 1166 O O . ALA A 1 145 ? 20.654 1.378 -5.299 1.00 83.25 145 ALA A O 1
ATOM 1167 N N . GLY A 1 146 ? 22.089 2.358 -3.886 1.00 81.44 146 GLY A N 1
ATOM 1168 C CA . GLY A 1 146 ? 21.903 3.719 -4.404 1.00 81.44 146 GLY A CA 1
ATOM 1169 C C . GLY A 1 146 ? 20.506 4.321 -4.194 1.00 81.44 146 GLY A C 1
ATOM 1170 O O . GLY A 1 146 ? 20.222 5.398 -4.718 1.00 81.44 146 GLY A O 1
ATOM 1171 N N . LEU A 1 147 ? 19.631 3.661 -3.427 1.00 79.25 147 LEU A N 1
ATOM 1172 C CA . LEU A 1 147 ? 18.286 4.139 -3.097 1.00 79.25 147 LEU A CA 1
ATOM 1173 C C . LEU A 1 147 ? 18.245 4.815 -1.724 1.00 79.25 147 LEU A C 1
ATOM 1175 O O . LEU A 1 147 ? 18.991 4.475 -0.807 1.00 79.25 147 LEU A O 1
ATOM 1179 N N . GLN A 1 148 ? 17.321 5.765 -1.566 1.00 83.75 148 GLN A N 1
ATOM 1180 C CA . GLN A 1 148 ? 17.120 6.466 -0.299 1.00 83.75 148 GLN A CA 1
ATOM 1181 C C . GLN A 1 148 ? 16.652 5.495 0.791 1.00 83.75 148 GLN A C 1
ATOM 1183 O O . GLN A 1 148 ? 15.640 4.807 0.626 1.00 83.75 148 GLN A O 1
ATOM 1188 N N . TYR A 1 149 ? 17.340 5.494 1.937 1.00 82.31 149 TYR A N 1
ATOM 1189 C CA . TYR A 1 149 ? 17.073 4.565 3.041 1.00 82.31 149 TYR A CA 1
ATOM 1190 C C . TYR A 1 149 ? 15.608 4.574 3.501 1.00 82.31 149 TYR A C 1
ATOM 1192 O O . TYR A 1 149 ? 15.020 3.516 3.712 1.00 82.31 149 TYR A O 1
ATOM 1200 N N . GLN A 1 150 ? 14.985 5.754 3.588 1.00 86.56 150 GLN A N 1
ATOM 1201 C CA . GLN A 1 150 ? 13.583 5.884 3.995 1.00 86.56 150 GLN A CA 1
ATOM 1202 C C . GLN A 1 150 ? 12.623 5.124 3.066 1.00 86.56 150 GLN A C 1
ATOM 1204 O O . GLN A 1 150 ? 11.655 4.524 3.531 1.00 86.56 150 GLN A O 1
ATOM 1209 N N . THR A 1 151 ? 12.910 5.112 1.761 1.00 88.06 151 THR A N 1
ATOM 1210 C CA . THR A 1 151 ? 12.095 4.399 0.766 1.00 88.06 151 THR A CA 1
ATOM 1211 C C . THR A 1 151 ? 12.230 2.892 0.952 1.00 88.06 151 THR A C 1
ATOM 1213 O O . THR A 1 151 ? 11.228 2.191 1.061 1.00 88.06 151 THR A O 1
ATOM 1216 N N . LEU A 1 152 ? 13.467 2.405 1.087 1.00 89.06 152 LEU A N 1
ATOM 1217 C CA . LEU A 1 152 ? 13.746 0.991 1.339 1.00 89.06 152 LEU A CA 1
ATOM 1218 C C . LEU A 1 152 ? 13.093 0.513 2.641 1.00 89.06 152 LEU A C 1
ATOM 1220 O O . LEU A 1 152 ? 12.446 -0.532 2.666 1.00 89.06 152 LEU A O 1
ATOM 1224 N N . ARG A 1 153 ? 13.184 1.310 3.712 1.00 89.81 153 ARG A N 1
ATOM 1225 C CA . ARG A 1 153 ? 12.540 1.001 4.993 1.00 89.81 153 ARG A CA 1
ATOM 1226 C C . ARG A 1 153 ? 11.024 0.866 4.851 1.00 89.81 153 ARG A C 1
ATOM 1228 O O . ARG A 1 153 ? 10.452 -0.040 5.452 1.00 89.81 153 ARG A O 1
ATOM 1235 N N . ASN A 1 154 ? 10.383 1.737 4.069 1.00 93.69 154 ASN A N 1
ATOM 1236 C CA . ASN A 1 154 ? 8.954 1.628 3.778 1.00 93.69 154 ASN A CA 1
ATOM 1237 C C . ASN A 1 154 ? 8.637 0.339 3.005 1.00 93.69 154 ASN A C 1
ATOM 1239 O O . ASN A 1 154 ? 7.730 -0.393 3.388 1.00 93.69 154 ASN A O 1
ATOM 1243 N N . TYR A 1 155 ? 9.423 0.017 1.974 1.00 95.31 155 TYR A N 1
ATOM 1244 C CA . TYR A 1 155 ? 9.230 -1.204 1.188 1.00 95.31 155 TYR A CA 1
ATOM 1245 C C . TYR A 1 155 ? 9.347 -2.473 2.024 1.00 95.31 155 TYR A C 1
ATOM 1247 O O . TYR A 1 155 ? 8.481 -3.345 1.945 1.00 95.31 155 TYR A O 1
ATOM 1255 N N . ALA A 1 156 ? 10.357 -2.546 2.889 1.00 94.81 156 ALA A N 1
ATOM 1256 C CA . ALA A 1 156 ? 10.514 -3.659 3.816 1.00 94.81 156 ALA A CA 1
ATOM 1257 C C . ALA A 1 156 ? 9.382 -3.731 4.843 1.00 94.81 156 ALA A C 1
ATOM 1259 O O . ALA A 1 156 ? 8.940 -4.819 5.193 1.00 94.81 156 ALA A O 1
ATOM 1260 N N . TRP A 1 157 ? 8.893 -2.591 5.337 1.00 96.81 157 TRP A N 1
ATOM 1261 C CA . TRP A 1 157 ? 7.775 -2.584 6.276 1.00 96.81 157 TRP A CA 1
ATOM 1262 C C . TRP A 1 157 ? 6.498 -3.159 5.649 1.00 96.81 157 TRP A C 1
ATOM 1264 O O . TRP A 1 157 ? 5.902 -4.056 6.240 1.00 96.81 157 TRP A O 1
ATOM 1274 N N . VAL A 1 158 ? 6.126 -2.725 4.441 1.00 97.88 158 VAL A N 1
ATOM 1275 C CA . VAL A 1 158 ? 4.970 -3.286 3.716 1.00 97.88 158 VAL A CA 1
ATOM 1276 C C . VAL A 1 158 ? 5.199 -4.764 3.389 1.00 97.88 158 VAL A C 1
ATOM 1278 O O . VAL A 1 158 ? 4.322 -5.586 3.627 1.00 97.88 158 VAL A O 1
ATOM 1281 N N . SER A 1 159 ? 6.397 -5.131 2.929 1.00 97.69 159 SER A N 1
ATOM 1282 C CA . SER A 1 159 ? 6.727 -6.520 2.568 1.00 97.69 159 SER A CA 1
ATOM 1283 C C . SER A 1 159 ? 6.668 -7.486 3.754 1.00 97.69 159 SER A C 1
ATOM 1285 O O . SER A 1 159 ? 6.291 -8.637 3.571 1.00 97.69 159 SER A O 1
ATOM 1287 N N . ARG A 1 160 ? 6.946 -7.013 4.979 1.00 96.06 160 ARG A N 1
ATOM 1288 C CA . ARG A 1 160 ? 6.726 -7.783 6.219 1.00 96.06 160 ARG A CA 1
ATOM 1289 C C . ARG A 1 160 ? 5.254 -7.906 6.600 1.00 96.06 160 ARG A C 1
ATOM 1291 O O . ARG A 1 160 ? 4.879 -8.876 7.241 1.00 96.06 160 ARG A O 1
ATOM 1298 N N . ARG A 1 161 ? 4.433 -6.905 6.275 1.00 97.75 161 ARG A N 1
ATOM 1299 C CA . ARG A 1 161 ? 2.993 -6.905 6.586 1.00 97.75 161 ARG A CA 1
ATOM 1300 C C . ARG A 1 161 ? 2.196 -7.821 5.661 1.00 97.75 161 ARG A C 1
ATOM 1302 O O . ARG A 1 161 ? 1.161 -8.329 6.081 1.00 97.75 161 ARG A O 1
ATOM 1309 N N . PHE A 1 162 ? 2.699 -8.049 4.450 1.00 97.69 162 PHE A N 1
ATOM 1310 C CA . PHE A 1 162 ? 2.098 -8.924 3.448 1.00 97.69 162 PHE A CA 1
ATOM 1311 C C . PHE A 1 162 ? 3.108 -9.981 3.008 1.00 97.69 162 PHE A C 1
ATOM 1313 O O . PHE A 1 162 ? 3.928 -9.745 2.117 1.00 97.69 162 PHE A O 1
ATOM 1320 N N . GLU A 1 163 ? 3.040 -11.155 3.632 1.00 93.88 163 GLU A N 1
ATOM 1321 C CA . GLU A 1 163 ? 3.799 -12.327 3.193 1.00 93.88 163 GLU A CA 1
ATOM 1322 C C . GLU A 1 163 ? 3.452 -12.706 1.748 1.00 93.88 163 GLU A C 1
ATOM 1324 O O . GLU A 1 163 ? 2.375 -12.370 1.257 1.00 93.88 163 GLU A O 1
ATOM 1329 N N . LEU A 1 164 ? 4.353 -13.420 1.064 1.00 94.62 164 LEU A N 1
ATOM 1330 C CA . LEU A 1 164 ? 4.242 -13.738 -0.368 1.00 94.62 164 LEU A CA 1
ATOM 1331 C C . LEU A 1 164 ? 2.863 -14.278 -0.782 1.00 94.62 164 LEU A C 1
ATOM 1333 O O . LEU A 1 164 ? 2.338 -13.850 -1.804 1.00 94.62 164 LEU A O 1
ATOM 1337 N N . HIS A 1 165 ? 2.260 -15.155 0.024 1.00 95.25 165 HIS A N 1
ATOM 1338 C CA . HIS A 1 165 ? 0.962 -15.770 -0.269 1.00 95.25 165 HIS A CA 1
ATOM 1339 C C . HIS A 1 165 ? -0.241 -14.825 -0.084 1.00 95.25 165 HIS A C 1
ATOM 1341 O O . HIS A 1 165 ? -1.308 -15.092 -0.625 1.00 95.25 165 HIS A O 1
ATOM 1347 N N . ARG A 1 166 ? -0.080 -13.714 0.650 1.00 95.88 166 ARG A N 1
ATOM 1348 C CA . ARG A 1 166 ? -1.122 -12.689 0.866 1.00 95.88 166 ARG A CA 1
ATOM 1349 C C . ARG A 1 166 ? -1.063 -11.551 -0.155 1.00 95.88 166 ARG A C 1
ATOM 1351 O O . ARG A 1 166 ? -1.937 -10.687 -0.178 1.00 95.88 166 ARG A O 1
ATOM 1358 N N . ARG A 1 167 ? -0.019 -11.502 -0.987 1.00 96.69 167 ARG A N 1
ATOM 1359 C CA . ARG A 1 167 ? 0.156 -10.448 -1.996 1.00 96.69 167 ARG A CA 1
ATOM 1360 C C . ARG A 1 167 ? -0.738 -10.730 -3.192 1.00 96.69 167 ARG A C 1
ATOM 1362 O O . ARG A 1 167 ? -0.623 -11.773 -3.830 1.00 96.69 167 ARG A O 1
ATOM 1369 N N . ARG A 1 168 ? -1.588 -9.769 -3.542 1.00 95.31 168 ARG A N 1
ATOM 1370 C CA . ARG A 1 168 ? -2.541 -9.921 -4.648 1.00 95.31 168 ARG A CA 1
ATOM 1371 C C . ARG A 1 168 ? -1.961 -9.341 -5.921 1.00 95.31 168 ARG A C 1
ATOM 1373 O O . ARG A 1 168 ? -1.754 -8.135 -6.002 1.00 95.31 168 ARG A O 1
ATOM 1380 N N . SER A 1 169 ? -1.716 -10.181 -6.924 1.00 93.00 169 SER A N 1
ATOM 1381 C CA . SER A 1 169 ? -1.131 -9.756 -8.206 1.00 93.00 169 SER A CA 1
ATOM 1382 C C . SER A 1 169 ? -2.013 -8.761 -8.971 1.00 93.00 169 SER A C 1
ATOM 1384 O O . SER A 1 169 ? -1.493 -7.940 -9.725 1.00 93.00 169 SER A O 1
ATOM 1386 N N . ALA A 1 170 ? -3.330 -8.783 -8.736 1.00 93.25 170 ALA A N 1
ATOM 1387 C CA . ALA A 1 170 ? -4.281 -7.818 -9.284 1.00 93.25 170 ALA A CA 1
ATOM 1388 C C . ALA A 1 170 ? -4.159 -6.410 -8.667 1.00 93.25 170 ALA A C 1
ATOM 1390 O O . ALA A 1 170 ? -4.654 -5.441 -9.244 1.00 93.25 170 ALA A O 1
ATOM 1391 N N . LEU A 1 171 ? -3.500 -6.271 -7.509 1.00 95.31 171 LEU A N 1
ATOM 1392 C CA . LEU A 1 171 ? -3.375 -5.016 -6.771 1.00 95.31 171 LEU A CA 1
ATOM 1393 C C . LEU A 1 171 ? -1.916 -4.551 -6.714 1.00 95.31 171 LEU A C 1
ATOM 1395 O O . LEU A 1 171 ? -0.992 -5.304 -6.418 1.00 95.31 171 LEU A O 1
ATOM 1399 N N . SER A 1 172 ? -1.690 -3.261 -6.958 1.00 95.25 172 SER A N 1
ATOM 1400 C CA . SER A 1 172 ? -0.335 -2.699 -6.901 1.00 95.25 172 SER A CA 1
ATOM 1401 C C . SER A 1 172 ? 0.235 -2.683 -5.477 1.00 95.25 172 SER A C 1
ATOM 1403 O O . SER A 1 172 ? -0.502 -2.678 -4.485 1.00 95.25 172 SER A O 1
ATOM 1405 N N . PHE A 1 173 ? 1.563 -2.575 -5.366 1.00 96.00 173 PHE A N 1
ATOM 1406 C CA . PHE A 1 173 ? 2.263 -2.372 -4.093 1.00 96.00 173 PHE A CA 1
ATOM 1407 C C . PHE A 1 173 ? 1.657 -1.225 -3.265 1.00 96.00 173 PHE A C 1
ATOM 1409 O O . PHE A 1 173 ? 1.523 -1.328 -2.048 1.00 96.00 173 PHE A O 1
ATOM 1416 N N . GLN A 1 174 ? 1.222 -0.146 -3.924 1.00 95.50 174 GLN A N 1
ATOM 1417 C CA . GLN A 1 174 ? 0.642 1.000 -3.233 1.00 95.50 174 GLN A CA 1
ATOM 1418 C C . GLN A 1 174 ? -0.683 0.660 -2.535 1.00 95.50 174 GLN A C 1
ATOM 1420 O O . GLN A 1 174 ? -0.902 1.163 -1.441 1.00 95.50 174 GLN A O 1
ATOM 1425 N N . HIS A 1 175 ? -1.538 -0.204 -3.100 1.00 97.75 175 HIS A N 1
ATOM 1426 C CA . HIS A 1 175 ? -2.761 -0.646 -2.406 1.00 97.75 175 HIS A CA 1
ATOM 1427 C C . HIS A 1 175 ? -2.420 -1.288 -1.064 1.00 97.75 175 HIS A C 1
ATOM 1429 O O . HIS A 1 175 ? -2.981 -0.922 -0.037 1.00 97.75 175 HIS A O 1
ATOM 1435 N N . HIS A 1 176 ? -1.430 -2.176 -1.073 1.00 98.12 176 HIS A N 1
ATOM 1436 C CA . HIS A 1 176 ? -0.937 -2.837 0.126 1.00 98.12 176 HIS A CA 1
ATOM 1437 C C . HIS A 1 176 ? -0.323 -1.822 1.102 1.00 98.12 176 HIS A C 1
ATOM 1439 O O . HIS A 1 176 ? -0.577 -1.883 2.301 1.00 98.12 176 HIS A O 1
ATOM 1445 N N . ALA A 1 177 ? 0.420 -0.829 0.606 1.00 97.25 177 ALA A N 1
ATOM 1446 C CA . ALA A 1 177 ? 1.005 0.216 1.442 1.00 97.25 177 ALA A CA 1
ATOM 1447 C C . ALA A 1 177 ? -0.042 1.055 2.203 1.00 97.25 177 ALA A C 1
ATOM 1449 O O . ALA A 1 177 ? 0.188 1.373 3.369 1.00 97.25 177 ALA A O 1
ATOM 1450 N N . GLU A 1 178 ? -1.191 1.379 1.592 1.00 97.81 178 GLU A N 1
ATOM 1451 C CA . GLU A 1 178 ? -2.283 2.098 2.280 1.00 97.81 178 GLU A CA 1
ATOM 1452 C C . GLU A 1 178 ? -2.872 1.275 3.441 1.00 97.81 178 GLU A C 1
ATOM 1454 O O . GLU A 1 178 ? -3.293 1.831 4.455 1.00 97.81 178 GLU A O 1
ATOM 1459 N N . LEU A 1 179 ? -2.877 -0.053 3.302 1.00 98.12 179 LEU A N 1
ATOM 1460 C CA . LEU A 1 179 ? -3.502 -0.990 4.239 1.00 98.12 179 LEU A CA 1
ATOM 1461 C C . LEU A 1 179 ? -2.532 -1.538 5.291 1.00 98.12 179 LEU A C 1
ATOM 1463 O O . LEU A 1 179 ? -2.965 -2.049 6.316 1.00 98.12 179 LEU A O 1
ATOM 1467 N N . ALA A 1 180 ? -1.222 -1.408 5.084 1.00 97.69 180 ALA A N 1
ATOM 1468 C CA . ALA A 1 180 ? -0.185 -2.028 5.913 1.00 97.69 180 ALA A CA 1
ATOM 1469 C C . ALA A 1 180 ? -0.246 -1.656 7.411 1.00 97.69 180 ALA A C 1
ATOM 1471 O O . ALA A 1 180 ? 0.287 -2.383 8.256 1.00 97.69 180 ALA A O 1
ATOM 1472 N N . SER A 1 181 ? -0.881 -0.528 7.752 1.00 96.38 181 SER A N 1
ATOM 1473 C CA . SER A 1 181 ? -1.074 -0.091 9.141 1.00 96.38 181 SER A CA 1
ATOM 1474 C C . SER A 1 181 ? -2.295 -0.710 9.830 1.00 96.38 181 SER A C 1
ATOM 1476 O O . SER A 1 181 ? -2.348 -0.683 11.058 1.00 96.38 181 SER A O 1
ATOM 1478 N N . LEU A 1 182 ? -3.238 -1.278 9.073 1.00 96.44 182 LEU A N 1
ATOM 1479 C CA . LEU A 1 182 ? -4.454 -1.899 9.599 1.00 96.44 182 LEU A CA 1
ATOM 1480 C C . LEU A 1 182 ? -4.170 -3.281 10.217 1.00 96.44 182 LEU A C 1
ATOM 1482 O O . LEU A 1 182 ? -3.137 -3.890 9.901 1.00 96.44 182 LEU A O 1
ATOM 1486 N N . PRO A 1 183 ? -5.069 -3.799 11.073 1.00 96.00 183 PRO A N 1
ATOM 1487 C CA . PRO A 1 183 ? -5.094 -5.20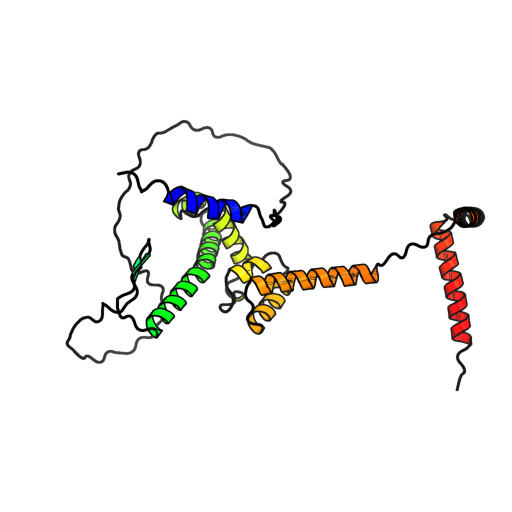6 11.472 1.00 96.00 183 PRO A CA 1
ATOM 1488 C C . PRO A 1 183 ? -5.235 -6.152 10.271 1.00 96.00 183 PRO A C 1
ATOM 1490 O O . PRO A 1 183 ? -5.750 -5.762 9.226 1.00 96.00 183 PRO A O 1
ATOM 1493 N N . VAL A 1 184 ? -4.781 -7.400 10.419 1.00 96.38 184 VAL A N 1
ATOM 1494 C CA . VAL A 1 184 ? -4.767 -8.396 9.329 1.00 96.38 184 VAL A CA 1
ATOM 1495 C C . VAL A 1 184 ? -6.167 -8.640 8.759 1.00 96.38 184 VAL A C 1
ATOM 1497 O O . VAL A 1 184 ? -6.324 -8.638 7.542 1.00 96.38 184 VAL A O 1
ATOM 1500 N N . ASP A 1 185 ? -7.182 -8.753 9.613 1.00 96.44 185 ASP A N 1
ATOM 1501 C CA . ASP A 1 185 ? -8.556 -9.024 9.173 1.00 96.44 185 ASP A CA 1
ATOM 1502 C C . ASP A 1 185 ? -9.124 -7.870 8.331 1.00 96.44 185 ASP A C 1
ATOM 1504 O O . ASP A 1 185 ? -9.714 -8.083 7.271 1.00 96.44 185 ASP A O 1
ATOM 1508 N N . GLU A 1 186 ? -8.867 -6.626 8.749 1.00 96.75 186 GLU A N 1
ATOM 1509 C CA . GLU A 1 186 ? -9.238 -5.438 7.976 1.00 96.75 186 GLU A CA 1
ATOM 1510 C C . GLU A 1 186 ? -8.466 -5.359 6.654 1.00 96.75 186 GLU A C 1
ATOM 1512 O O . GLU A 1 186 ? -9.040 -4.989 5.629 1.00 96.75 186 GLU A O 1
ATOM 1517 N N . GLN A 1 187 ? -7.175 -5.713 6.646 1.00 98.00 187 GLN A N 1
ATOM 1518 C CA . GLN A 1 187 ? -6.389 -5.758 5.412 1.00 98.00 187 GLN A CA 1
ATOM 1519 C C . GLN A 1 187 ? -7.033 -6.695 4.388 1.00 98.00 187 GLN A C 1
ATOM 1521 O O . GLN A 1 187 ? -7.223 -6.279 3.248 1.00 98.00 187 GLN A O 1
ATOM 1526 N N . GLU A 1 188 ? -7.387 -7.923 4.780 1.00 97.81 188 GLU A N 1
ATOM 1527 C CA . GLU A 1 188 ? -8.000 -8.894 3.866 1.00 97.81 188 GLU A CA 1
ATOM 1528 C C . GLU A 1 188 ? -9.347 -8.405 3.333 1.00 97.81 188 GLU A C 1
ATOM 1530 O O . GLU A 1 188 ? -9.557 -8.390 2.119 1.00 97.81 188 GLU A O 1
ATOM 1535 N N . ALA A 1 189 ? -10.213 -7.889 4.210 1.00 97.56 189 ALA A N 1
ATOM 1536 C CA . ALA A 1 189 ? -11.511 -7.354 3.806 1.00 97.56 189 ALA A CA 1
ATOM 1537 C C . ALA A 1 189 ? -11.380 -6.199 2.794 1.00 97.56 189 ALA A C 1
ATOM 1539 O O . ALA A 1 189 ? -12.130 -6.118 1.813 1.00 97.56 189 ALA A O 1
ATOM 1540 N N . TRP A 1 190 ? -10.414 -5.301 3.002 1.00 98.19 190 TRP A N 1
ATOM 1541 C CA . TRP A 1 190 ? -10.164 -4.189 2.088 1.00 98.19 190 TRP A CA 1
ATOM 1542 C C . TRP A 1 190 ? -9.525 -4.623 0.776 1.00 98.19 190 TRP A C 1
ATOM 1544 O O . TRP A 1 190 ? -9.883 -4.077 -0.271 1.00 98.19 190 TRP A O 1
ATOM 1554 N N . LEU A 1 191 ? -8.608 -5.590 0.808 1.00 98.06 191 LEU A N 1
ATOM 1555 C CA . LEU A 1 191 ? -8.021 -6.150 -0.402 1.00 98.06 191 LEU A CA 1
ATOM 1556 C C . LEU A 1 191 ? -9.093 -6.865 -1.248 1.00 98.06 191 LEU A C 1
ATOM 1558 O O . LEU A 1 191 ? -9.167 -6.604 -2.449 1.00 98.06 191 LEU A O 1
ATOM 1562 N N . ASP A 1 192 ? -9.984 -7.654 -0.631 1.00 98.06 192 ASP A N 1
ATOM 1563 C CA . ASP A 1 192 ? -11.115 -8.317 -1.308 1.00 98.06 192 ASP A CA 1
ATOM 1564 C C . ASP A 1 192 ? -12.022 -7.307 -1.992 1.00 98.06 192 ASP A C 1
ATOM 1566 O O . ASP A 1 192 ? -12.392 -7.446 -3.163 1.00 98.06 192 ASP A O 1
ATOM 1570 N N . ARG A 1 193 ? -12.369 -6.246 -1.262 1.00 97.75 193 ARG A N 1
ATOM 1571 C CA . ARG A 1 193 ? -13.225 -5.184 -1.777 1.00 97.75 193 ARG A CA 1
ATOM 1572 C C . ARG A 1 193 ? -12.545 -4.441 -2.927 1.00 97.75 193 ARG A C 1
ATOM 1574 O O . ARG A 1 193 ? -13.196 -4.194 -3.941 1.00 97.75 193 ARG A O 1
ATOM 1581 N N . ALA A 1 194 ? -11.258 -4.118 -2.798 1.00 98.06 194 ALA A N 1
ATOM 1582 C CA . ALA A 1 194 ? -10.499 -3.419 -3.831 1.00 98.06 194 ALA A CA 1
ATOM 1583 C C . ALA A 1 194 ? -10.375 -4.243 -5.118 1.00 98.06 194 ALA A C 1
ATOM 1585 O O . ALA A 1 194 ? -10.560 -3.698 -6.205 1.00 98.06 194 ALA A O 1
ATOM 1586 N N . GLU A 1 195 ? -10.115 -5.544 -5.003 1.00 97.38 195 GLU A N 1
ATOM 1587 C CA . GLU A 1 195 ? -10.000 -6.457 -6.140 1.00 97.38 195 GLU A CA 1
ATOM 1588 C C . GLU A 1 195 ? -11.348 -6.662 -6.839 1.00 97.38 195 GLU A C 1
ATOM 1590 O O . GLU A 1 195 ? -11.463 -6.440 -8.047 1.00 97.38 195 GLU A O 1
ATOM 1595 N N . ARG A 1 196 ? -12.403 -6.970 -6.073 1.00 97.81 196 ARG A N 1
ATOM 1596 C CA . ARG A 1 196 ? -13.763 -7.167 -6.599 1.00 97.81 196 ARG A CA 1
ATOM 1597 C C . ARG A 1 196 ? -14.296 -5.927 -7.310 1.00 97.81 196 ARG A C 1
ATOM 1599 O O . ARG A 1 196 ? -14.887 -6.031 -8.381 1.00 97.81 196 ARG A O 1
ATOM 1606 N N . MET A 1 197 ? -14.091 -4.753 -6.716 1.00 96.56 197 MET A N 1
ATOM 1607 C CA . MET A 1 197 ? -14.581 -3.481 -7.254 1.00 96.56 197 MET A CA 1
ATOM 1608 C C . MET A 1 197 ? -13.609 -2.842 -8.254 1.00 96.56 197 MET A C 1
ATOM 1610 O O . MET A 1 197 ? -13.898 -1.761 -8.770 1.00 96.56 197 MET A O 1
ATOM 1614 N N . LYS A 1 198 ? -12.459 -3.483 -8.517 1.00 97.00 198 LYS A N 1
ATOM 1615 C CA . LYS A 1 198 ? -11.376 -2.983 -9.380 1.00 97.00 198 LYS A CA 1
ATOM 1616 C C . LYS A 1 198 ? -10.974 -1.547 -9.045 1.00 97.00 198 LYS A C 1
ATOM 1618 O O . LYS A 1 198 ? -10.815 -0.697 -9.923 1.00 97.00 198 LYS A O 1
ATOM 1623 N N . TRP A 1 199 ? -10.854 -1.259 -7.755 1.00 97.62 199 TRP A N 1
ATOM 1624 C CA . TRP A 1 199 ? -10.504 0.074 -7.298 1.00 97.62 199 TRP A CA 1
ATOM 1625 C C . TRP A 1 199 ? -9.057 0.414 -7.613 1.00 97.62 199 TRP A C 1
ATOM 1627 O O . TRP A 1 199 ? -8.157 -0.410 -7.491 1.00 97.62 199 TRP A O 1
ATOM 1637 N N . ASN A 1 200 ? -8.828 1.681 -7.947 1.00 96.31 200 ASN A N 1
ATOM 1638 C CA . ASN A 1 200 ? -7.506 2.273 -7.841 1.00 96.31 200 ASN A CA 1
ATOM 1639 C C . ASN A 1 200 ? -7.224 2.725 -6.397 1.00 96.31 200 ASN A C 1
ATOM 1641 O O . ASN A 1 200 ? -8.121 2.866 -5.562 1.00 96.31 200 ASN A O 1
ATOM 1645 N N . THR A 1 201 ? -5.967 3.063 -6.116 1.00 95.00 201 THR A N 1
ATOM 1646 C CA . THR A 1 201 ? -5.519 3.439 -4.769 1.00 95.00 201 THR A CA 1
ATOM 1647 C C . THR A 1 201 ? -6.258 4.659 -4.205 1.00 95.00 201 THR A C 1
ATOM 1649 O O . THR A 1 201 ? -6.497 4.746 -3.002 1.00 95.00 201 THR A O 1
ATOM 1652 N N . LYS A 1 202 ? -6.653 5.618 -5.053 1.00 96.94 202 LYS A N 1
ATOM 1653 C CA . LYS A 1 202 ? -7.405 6.803 -4.612 1.00 96.94 202 LYS A CA 1
ATOM 1654 C C . LYS A 1 202 ? -8.822 6.426 -4.178 1.00 96.94 202 LYS A C 1
ATOM 1656 O O . LYS A 1 202 ? -9.297 6.947 -3.172 1.00 96.94 202 LYS A O 1
ATOM 1661 N N . GLN A 1 203 ? -9.483 5.543 -4.925 1.00 98.00 203 GLN A N 1
ATOM 1662 C CA . GLN A 1 203 ? -10.800 5.013 -4.567 1.00 98.00 203 GLN A CA 1
ATOM 1663 C C . GLN A 1 203 ? -10.726 4.226 -3.259 1.00 98.00 203 GLN A C 1
ATOM 1665 O O . GLN A 1 203 ? -11.522 4.500 -2.366 1.00 98.00 203 GLN A O 1
ATOM 1670 N N . LEU A 1 204 ? -9.713 3.366 -3.098 1.00 97.94 204 LEU A N 1
ATOM 1671 C CA . LEU A 1 204 ? -9.461 2.651 -1.846 1.00 97.94 204 LEU A CA 1
ATOM 1672 C C . LEU A 1 204 ? -9.300 3.618 -0.659 1.00 97.94 204 LEU A C 1
ATOM 1674 O O . LEU A 1 204 ? -10.014 3.497 0.330 1.00 97.94 204 LEU A O 1
ATOM 1678 N N . ARG A 1 205 ? -8.436 4.639 -0.773 1.00 96.69 205 ARG A N 1
ATOM 1679 C CA . ARG A 1 205 ? -8.266 5.658 0.283 1.00 96.69 205 ARG A CA 1
ATOM 1680 C C . ARG A 1 205 ? -9.561 6.374 0.644 1.00 96.69 205 ARG A C 1
ATOM 1682 O O . ARG A 1 205 ? -9.811 6.642 1.815 1.00 96.69 205 ARG A O 1
ATOM 1689 N N . ASN A 1 206 ? -10.355 6.733 -0.361 1.00 96.50 206 ASN A N 1
ATOM 1690 C CA . ASN A 1 206 ? -11.626 7.409 -0.133 1.00 96.50 206 ASN A CA 1
ATOM 1691 C C . ASN A 1 206 ? -12.626 6.494 0.578 1.00 96.50 206 ASN A C 1
ATOM 1693 O O . ASN A 1 206 ? -13.304 6.961 1.485 1.00 96.50 206 ASN A O 1
ATOM 1697 N N . ALA A 1 207 ? -12.682 5.214 0.206 1.00 96.38 207 ALA A N 1
ATOM 1698 C CA . ALA A 1 207 ? -13.553 4.241 0.850 1.00 96.38 207 ALA A CA 1
ATOM 1699 C C . ALA A 1 207 ? -13.158 4.007 2.318 1.00 96.38 207 ALA A C 1
ATOM 1701 O O . ALA A 1 207 ? -14.024 4.050 3.185 1.00 96.38 207 ALA A O 1
ATOM 1702 N N . ILE A 1 208 ? -11.859 3.861 2.613 1.00 95.38 208 ILE A N 1
ATOM 1703 C CA . ILE A 1 208 ? -11.355 3.730 3.994 1.00 95.38 208 ILE A CA 1
ATOM 1704 C C . ILE A 1 208 ? -11.723 4.956 4.831 1.00 95.38 208 ILE A C 1
ATOM 1706 O O . ILE A 1 208 ? -12.133 4.829 5.982 1.00 95.38 208 ILE A O 1
ATOM 1710 N N . ARG A 1 209 ? -11.573 6.160 4.264 1.00 93.88 209 ARG A N 1
ATOM 1711 C CA . ARG A 1 209 ? -11.939 7.397 4.961 1.00 93.88 209 ARG A CA 1
ATOM 1712 C C . ARG A 1 209 ? -13.439 7.441 5.265 1.00 93.88 209 ARG A C 1
ATOM 1714 O O . ARG A 1 209 ? -13.793 7.711 6.404 1.00 93.88 209 ARG A O 1
ATOM 1721 N N . ALA A 1 210 ? -14.281 7.126 4.283 1.00 93.44 210 ALA A N 1
ATOM 1722 C CA . ALA A 1 210 ? -15.730 7.126 4.455 1.00 93.44 210 ALA A CA 1
ATOM 1723 C C . ALA A 1 210 ? -16.197 6.115 5.519 1.00 93.44 210 ALA A C 1
ATOM 1725 O O . ALA A 1 210 ? -17.070 6.435 6.316 1.00 93.44 210 ALA A O 1
ATOM 1726 N N . GLU A 1 211 ? -15.593 4.921 5.582 1.00 92.19 211 GLU A N 1
ATOM 1727 C CA . GLU A 1 211 ? -15.940 3.915 6.600 1.00 92.19 211 GLU A CA 1
ATOM 1728 C C . GLU A 1 211 ? -15.567 4.385 8.017 1.00 92.19 211 GLU A C 1
ATOM 1730 O O . GLU A 1 211 ? -16.335 4.199 8.959 1.00 92.19 211 GLU A O 1
ATOM 1735 N N . ARG A 1 212 ? -14.431 5.079 8.169 1.00 88.56 212 ARG A N 1
ATOM 1736 C CA . ARG A 1 212 ? -14.018 5.674 9.452 1.00 88.56 212 ARG A CA 1
ATOM 1737 C C . ARG A 1 212 ? -14.908 6.838 9.880 1.00 88.56 212 ARG A C 1
ATOM 1739 O O . ARG A 1 212 ? -15.216 6.957 11.062 1.00 88.56 212 ARG A O 1
ATOM 1746 N N . GLU A 1 213 ? -15.301 7.690 8.936 1.00 86.75 213 GLU A N 1
ATOM 1747 C CA . GLU A 1 213 ? -16.220 8.805 9.184 1.00 86.75 213 GLU A CA 1
ATOM 1748 C C . GLU A 1 213 ? -17.604 8.276 9.594 1.00 86.75 213 GLU A C 1
ATOM 1750 O O . GLU A 1 213 ? -18.100 8.666 10.649 1.00 86.75 213 GLU A O 1
ATOM 1755 N N . GLY A 1 214 ? -18.154 7.291 8.875 1.00 79.25 214 GLY A N 1
ATOM 1756 C CA . GLY A 1 214 ? -19.410 6.631 9.247 1.00 79.25 214 GLY A CA 1
ATOM 1757 C C . GLY A 1 214 ? -19.350 5.978 10.632 1.00 79.25 214 GLY A C 1
ATOM 1758 O O . GLY A 1 214 ? -20.197 6.244 11.480 1.00 79.25 214 GLY A O 1
ATOM 1759 N N . ALA A 1 215 ? -18.286 5.225 10.935 1.00 74.12 215 ALA A N 1
ATOM 1760 C CA . ALA A 1 215 ? -18.099 4.640 12.266 1.00 74.12 215 ALA A CA 1
ATOM 1761 C C . ALA A 1 215 ? -18.040 5.705 13.381 1.00 74.12 215 ALA A C 1
ATOM 1763 O O . ALA A 1 215 ? -18.568 5.488 14.476 1.00 74.12 215 ALA A O 1
ATOM 1764 N N . SER A 1 216 ? -17.435 6.867 13.105 1.00 67.44 216 SER A N 1
ATOM 1765 C CA . SER A 1 216 ? -17.386 7.993 14.045 1.00 67.44 216 SER A CA 1
ATOM 1766 C C . SER A 1 216 ? -18.747 8.677 14.232 1.00 67.44 216 SER A C 1
ATOM 1768 O O . SER A 1 216 ? -19.072 9.114 15.334 1.00 67.44 216 SER A O 1
ATOM 1770 N N . GLU A 1 217 ? -19.577 8.733 13.191 1.00 62.91 217 GLU A N 1
ATOM 1771 C CA . GLU A 1 217 ? -20.933 9.280 13.270 1.00 62.91 217 GLU A CA 1
ATOM 1772 C C . GLU A 1 217 ? -21.879 8.333 14.017 1.00 62.91 217 GLU A C 1
ATOM 1774 O O . GLU A 1 217 ? -22.634 8.787 14.875 1.00 62.91 217 GLU A O 1
ATOM 1779 N N . GLN A 1 218 ? -21.792 7.016 13.789 1.00 58.28 218 GLN A N 1
ATOM 1780 C CA . GLN A 1 218 ? -22.567 6.027 14.548 1.00 58.28 218 GLN A CA 1
ATOM 1781 C C . GLN A 1 218 ? -22.188 6.005 16.038 1.00 58.28 218 GLN A C 1
ATOM 1783 O O . GLN A 1 218 ? -23.074 5.967 16.890 1.00 58.28 218 GLN A O 1
ATOM 1788 N N . THR A 1 219 ? -20.897 6.071 16.379 1.00 59.19 219 THR A N 1
ATOM 1789 C CA . THR A 1 219 ? -20.462 6.120 17.790 1.00 59.19 219 THR A CA 1
ATOM 1790 C C . THR A 1 219 ? -20.863 7.427 18.478 1.00 59.19 219 THR A C 1
ATOM 1792 O O . THR A 1 219 ? -21.321 7.392 19.620 1.00 59.19 219 THR A O 1
ATOM 1795 N N . ASN A 1 220 ? -20.799 8.568 17.784 1.00 56.59 220 ASN A N 1
ATOM 1796 C CA . ASN A 1 220 ? -21.307 9.839 18.313 1.00 56.59 220 ASN A CA 1
ATOM 1797 C C . ASN A 1 220 ? -22.841 9.876 18.429 1.00 56.59 220 ASN A C 1
ATOM 1799 O O . ASN A 1 220 ? -23.360 10.515 19.340 1.00 56.59 220 ASN A O 1
ATOM 1803 N N . ALA A 1 221 ? -23.580 9.193 17.548 1.00 55.84 221 ALA A N 1
ATOM 1804 C CA . ALA A 1 221 ? -25.041 9.133 17.609 1.00 55.84 221 ALA A CA 1
ATOM 1805 C C . ALA A 1 221 ? -25.549 8.325 18.817 1.00 55.84 221 ALA A C 1
ATOM 1807 O O . ALA A 1 221 ? -26.540 8.714 19.433 1.00 55.84 221 ALA A O 1
ATOM 1808 N N . VAL A 1 222 ? -24.853 7.246 19.195 1.00 55.66 222 VAL A N 1
ATOM 1809 C CA . VAL A 1 222 ? -25.179 6.453 20.398 1.00 55.66 222 VAL A CA 1
ATOM 1810 C C . VAL A 1 222 ? -24.812 7.204 21.688 1.00 55.66 222 VAL A C 1
ATOM 1812 O O . VAL A 1 222 ? -25.478 7.040 22.705 1.00 55.66 222 VAL A O 1
ATOM 1815 N N . ALA A 1 223 ? -23.814 8.092 21.643 1.00 53.06 223 ALA A N 1
ATOM 1816 C CA . ALA A 1 223 ? -23.372 8.917 22.770 1.00 53.06 223 ALA A CA 1
ATOM 1817 C C . ALA A 1 223 ? -23.759 10.402 22.629 1.00 53.06 223 ALA A C 1
ATOM 1819 O O . ALA A 1 223 ? -23.025 11.283 23.081 1.00 53.06 223 ALA A O 1
ATOM 1820 N N . ALA A 1 224 ? -24.892 10.721 21.995 1.00 53.34 224 ALA A N 1
ATOM 1821 C CA . ALA A 1 224 ? -25.354 12.102 21.898 1.00 53.34 224 ALA A CA 1
ATOM 1822 C C . ALA A 1 224 ? -25.790 12.613 23.286 1.00 53.34 224 ALA A C 1
ATOM 1824 O O . ALA A 1 224 ? -26.966 12.557 23.642 1.00 53.34 224 ALA A O 1
ATOM 1825 N N . THR A 1 225 ? -24.842 13.124 24.079 1.00 54.56 225 THR A N 1
ATOM 1826 C CA . THR A 1 225 ? -25.093 13.834 25.339 1.00 54.56 225 THR A CA 1
ATOM 1827 C C . THR A 1 225 ? -25.964 15.058 25.053 1.00 54.56 225 THR A C 1
ATOM 1829 O O . THR A 1 225 ? -25.472 16.138 24.718 1.00 54.56 225 THR A O 1
ATOM 1832 N N . ARG A 1 226 ? -27.285 14.907 25.163 1.00 56.97 226 ARG A N 1
ATOM 1833 C CA . ARG A 1 226 ? -28.219 16.032 25.083 1.00 56.97 226 ARG A CA 1
ATOM 1834 C C . ARG A 1 226 ? -28.160 16.786 26.405 1.00 56.97 226 ARG A C 1
ATOM 1836 O O . ARG A 1 226 ? -28.698 16.339 27.410 1.00 56.97 226 ARG A O 1
ATOM 1843 N N . ARG A 1 227 ? -27.471 17.928 26.410 1.00 65.62 227 ARG A N 1
ATOM 1844 C CA . ARG A 1 227 ? -27.412 18.819 27.575 1.00 65.62 227 ARG A CA 1
ATOM 1845 C C . ARG A 1 227 ? -28.758 19.520 27.733 1.00 65.62 227 ARG A C 1
ATOM 1847 O O . ARG A 1 227 ? -29.152 20.297 26.866 1.00 65.62 227 ARG A O 1
ATOM 1854 N N . LEU A 1 228 ? -29.451 19.249 28.834 1.00 70.12 228 LEU A N 1
ATOM 1855 C CA . LEU A 1 228 ? -30.636 19.999 29.234 1.00 70.12 228 LEU A CA 1
ATOM 1856 C C . LEU A 1 228 ? -30.181 21.264 29.977 1.00 70.12 228 LEU A C 1
ATOM 1858 O O . LEU A 1 228 ? -29.457 21.169 30.965 1.00 70.12 228 LEU A O 1
ATOM 1862 N N . ALA A 1 229 ? -30.588 22.446 29.514 1.00 76.12 229 ALA A N 1
ATOM 1863 C CA . ALA A 1 229 ? -30.362 23.678 30.266 1.00 76.12 229 ALA A CA 1
ATOM 1864 C C . ALA A 1 229 ? -31.336 23.726 31.454 1.00 76.12 229 ALA A C 1
ATOM 1866 O O . ALA A 1 229 ? -32.550 23.816 31.264 1.00 76.12 229 ALA A O 1
ATOM 1867 N N . VAL A 1 230 ? -30.806 23.649 32.675 1.00 78.75 230 VAL A N 1
ATOM 1868 C CA . VAL A 1 230 ? -31.587 23.735 33.915 1.00 78.75 230 VAL A CA 1
ATOM 1869 C C . VAL A 1 230 ? -31.430 25.145 34.490 1.00 78.75 230 VAL A C 1
ATOM 1871 O O . VAL A 1 230 ? -30.297 25.571 34.699 1.00 78.75 230 VAL A O 1
ATOM 1874 N N . PRO A 1 231 ? -32.523 25.884 34.759 1.00 86.69 231 PRO A N 1
ATOM 1875 C CA . PRO A 1 231 ? -32.443 27.167 35.455 1.00 86.69 231 PRO A CA 1
ATOM 1876 C C . PRO A 1 231 ? -31.816 27.020 36.849 1.00 86.69 231 PRO A C 1
ATOM 1878 O O . PRO A 1 231 ? -32.158 26.083 37.575 1.00 86.69 231 PRO A O 1
ATOM 1881 N N . ASP A 1 232 ? -30.985 27.980 37.263 1.00 78.06 232 ASP A N 1
ATOM 1882 C CA . ASP A 1 232 ? -30.254 27.936 38.544 1.00 78.06 232 ASP A CA 1
ATOM 1883 C C . ASP A 1 232 ? -31.169 27.738 39.763 1.00 78.06 232 ASP A C 1
ATOM 1885 O O . ASP A 1 232 ? -30.813 27.044 40.714 1.00 78.06 232 ASP A O 1
ATOM 1889 N N . SER A 1 233 ? -32.390 28.279 39.713 1.00 82.44 233 SER A N 1
ATOM 1890 C CA . SER A 1 233 ? -33.395 28.109 40.768 1.00 82.44 233 SER A CA 1
ATOM 1891 C C . SER A 1 233 ? -33.800 26.647 40.985 1.00 82.44 233 SER A C 1
ATOM 1893 O O . SER A 1 233 ? -34.039 26.235 42.120 1.00 82.44 233 SER A O 1
ATOM 1895 N N . ARG A 1 234 ? -33.848 25.839 39.918 1.00 83.56 234 ARG A N 1
ATOM 1896 C CA . ARG A 1 234 ? -34.135 24.400 40.009 1.00 83.56 234 ARG A CA 1
ATOM 1897 C C . ARG A 1 234 ? -32.916 23.618 40.475 1.00 83.56 234 ARG A C 1
ATOM 1899 O O . ARG A 1 234 ? -33.066 22.726 41.303 1.00 83.56 234 ARG A O 1
ATOM 1906 N N . LEU A 1 235 ? -31.726 23.990 40.006 1.00 85.44 235 LEU A N 1
ATOM 1907 C CA . LEU A 1 235 ? -30.475 23.350 40.414 1.00 85.44 235 LEU A CA 1
ATOM 1908 C C . LEU A 1 235 ? -30.242 23.488 41.929 1.00 85.44 235 LEU A C 1
ATOM 1910 O O . LEU A 1 235 ? -29.943 22.509 42.608 1.00 85.44 235 LEU A O 1
ATOM 1914 N N . GLN A 1 236 ? -30.454 24.689 42.477 1.00 85.56 236 GLN A N 1
ATOM 1915 C CA . GLN A 1 236 ? -30.359 24.945 43.919 1.00 85.56 236 GLN A CA 1
ATOM 1916 C C . GLN A 1 236 ? -31.358 24.109 44.724 1.00 85.56 236 GLN A C 1
ATOM 1918 O O . GLN A 1 236 ? -31.033 23.601 45.799 1.00 85.56 236 GLN A O 1
ATOM 1923 N N . TRP A 1 237 ? -32.576 23.944 44.205 1.00 89.00 237 TRP A N 1
ATOM 1924 C CA . TRP A 1 237 ? -33.600 23.151 44.872 1.00 89.00 237 TRP A CA 1
ATOM 1925 C C . TRP A 1 237 ? -33.260 21.655 44.881 1.00 89.00 237 TRP A C 1
ATOM 1927 O O . TRP A 1 237 ? -33.409 21.009 45.918 1.00 89.00 237 TRP A O 1
ATOM 1937 N N . TRP A 1 238 ? -32.722 21.121 43.780 1.00 90.44 238 TRP A N 1
ATOM 1938 C CA . TRP A 1 238 ? -32.248 19.735 43.709 1.00 90.44 238 TRP A CA 1
ATOM 1939 C C . TRP A 1 238 ? -31.037 19.483 44.608 1.00 90.44 238 TRP A C 1
ATOM 1941 O O . TRP A 1 238 ? -31.002 18.471 45.299 1.00 90.44 238 TRP A O 1
ATOM 1951 N N . HIS A 1 239 ? -30.094 20.427 44.699 1.00 87.62 239 HIS A N 1
ATOM 1952 C CA . HIS A 1 239 ? -28.988 20.338 45.660 1.00 87.62 239 HIS A CA 1
ATOM 1953 C C . HIS A 1 239 ? -29.486 20.235 47.104 1.00 87.62 239 HIS A C 1
ATOM 1955 O O . HIS A 1 239 ? -28.977 19.433 47.885 1.00 87.62 239 HIS A O 1
ATOM 1961 N N . LYS A 1 240 ? -30.507 21.022 47.465 1.00 88.75 240 LYS A N 1
ATOM 1962 C CA . LYS A 1 240 ? -31.109 20.973 48.801 1.00 88.75 240 LYS A CA 1
ATOM 1963 C C . LYS A 1 240 ? -31.791 19.628 49.076 1.00 88.75 240 LYS A C 1
ATOM 1965 O O . LYS A 1 240 ? -31.711 19.137 50.199 1.00 88.75 240 LYS A O 1
ATOM 1970 N N . ALA A 1 241 ? -32.443 19.045 48.070 1.00 88.06 241 ALA A N 1
ATOM 1971 C CA . ALA A 1 241 ? -33.065 17.728 48.176 1.00 88.06 241 ALA A CA 1
ATOM 1972 C C . ALA A 1 241 ? -32.016 16.613 48.333 1.00 88.06 241 ALA A C 1
ATOM 1974 O O . ALA A 1 241 ? -32.127 15.812 49.256 1.00 88.06 241 ALA A O 1
ATOM 1975 N N . ALA A 1 242 ? -30.953 16.633 47.522 1.00 89.50 242 ALA A N 1
ATOM 1976 C CA . ALA A 1 242 ? -29.843 15.685 47.608 1.00 89.50 242 ALA A CA 1
ATOM 1977 C C . ALA A 1 242 ? -29.152 15.720 48.982 1.00 89.50 242 ALA A C 1
ATOM 1979 O O . ALA A 1 242 ? -28.989 14.685 49.626 1.00 89.50 242 ALA A O 1
ATOM 1980 N N . ALA A 1 243 ? -28.865 16.923 49.495 1.00 87.75 243 ALA A N 1
ATOM 1981 C CA . ALA A 1 243 ? -28.286 17.102 50.826 1.00 87.75 243 ALA A CA 1
ATOM 1982 C C . ALA A 1 243 ? -29.192 16.566 51.948 1.00 87.75 243 ALA A C 1
ATOM 1984 O O . ALA A 1 243 ? -28.698 16.037 52.941 1.00 87.75 243 ALA A O 1
ATOM 1985 N N . HIS A 1 244 ? -30.517 16.677 51.799 1.00 90.56 244 HIS A N 1
ATOM 1986 C CA . HIS A 1 244 ? -31.469 16.119 52.762 1.00 90.56 244 HIS A CA 1
ATOM 1987 C C . HIS A 1 244 ? -31.525 14.585 52.712 1.00 90.56 244 HIS A C 1
ATOM 1989 O O . HIS A 1 244 ? -31.724 13.947 53.741 1.00 90.56 244 HIS A O 1
ATOM 1995 N N . SER A 1 245 ? -31.309 14.001 51.532 1.00 84.75 245 SER A N 1
ATOM 1996 C CA . SER A 1 245 ? -31.182 12.555 51.326 1.00 84.75 245 SER A CA 1
ATOM 1997 C C . SER A 1 245 ? -29.796 11.999 51.690 1.00 84.75 245 SER A C 1
ATOM 1999 O O . SER A 1 245 ? -29.624 10.784 51.691 1.00 84.75 245 SER A O 1
ATOM 2001 N N . GLY A 1 246 ? -28.822 12.855 52.024 1.00 87.31 246 GLY A N 1
ATOM 2002 C CA . GLY A 1 246 ? -27.462 12.450 52.395 1.00 87.31 246 GLY A CA 1
ATOM 2003 C C . GLY A 1 246 ? -26.594 11.983 51.221 1.00 87.31 246 GLY A C 1
ATOM 2004 O O . GLY A 1 246 ? -25.592 11.312 51.447 1.00 87.31 246 GLY A O 1
ATOM 2005 N N . THR A 1 247 ? -26.971 12.323 49.988 1.00 89.75 247 THR A N 1
ATOM 2006 C CA . THR A 1 247 ? -26.283 11.920 48.752 1.00 89.75 247 THR A CA 1
ATOM 2007 C C . THR A 1 247 ? -25.791 13.139 47.978 1.00 89.75 247 THR A C 1
ATOM 2009 O O . THR A 1 247 ? -26.328 14.241 48.115 1.00 89.75 247 THR A O 1
ATOM 2012 N N . GLU A 1 248 ? -24.807 12.944 47.104 1.00 88.25 248 GLU A N 1
ATOM 2013 C CA . GLU A 1 248 ? -24.381 13.982 46.161 1.00 88.25 248 GLU A CA 1
ATOM 2014 C C . GLU A 1 248 ? -25.454 14.228 45.084 1.00 88.25 248 GLU A C 1
ATOM 2016 O O . GLU A 1 248 ? -26.270 13.353 44.783 1.00 88.25 248 GLU A O 1
ATOM 2021 N N . LEU A 1 249 ? -25.474 15.431 44.489 1.00 84.25 249 LEU A N 1
ATOM 2022 C CA . LEU A 1 249 ? -26.524 15.828 43.535 1.00 84.25 249 LEU A CA 1
ATOM 2023 C C . LEU A 1 249 ? -26.644 14.854 42.354 1.00 84.25 249 LEU A C 1
ATOM 2025 O O . LEU A 1 249 ? -27.752 14.517 41.951 1.00 84.25 249 LEU A O 1
ATOM 2029 N N . GLU A 1 250 ? -25.516 14.434 41.785 1.00 84.19 250 GLU A N 1
ATOM 2030 C CA . GLU A 1 250 ? -25.479 13.552 40.613 1.00 84.19 250 GLU A CA 1
ATOM 2031 C C . GLU A 1 250 ? -26.113 12.185 40.906 1.00 84.19 250 GLU A C 1
ATOM 2033 O O . GLU A 1 250 ? -26.941 11.694 40.134 1.00 84.19 250 GLU A O 1
ATOM 2038 N N . GLU A 1 251 ? -25.779 11.612 42.060 1.00 86.62 251 GLU A N 1
ATOM 2039 C CA . GLU A 1 251 ? -26.320 10.338 42.529 1.00 86.62 251 GLU A CA 1
ATOM 2040 C C . GLU A 1 251 ? -27.820 10.452 42.824 1.00 86.62 251 GLU A C 1
ATOM 2042 O O . GLU A 1 251 ? -28.611 9.621 42.378 1.00 86.62 251 GLU A O 1
ATOM 2047 N N . TRP A 1 252 ? -28.231 11.543 43.477 1.00 92.88 252 TRP A N 1
ATOM 2048 C CA . TRP A 1 252 ? -29.635 11.817 43.770 1.00 92.88 252 TRP A CA 1
ATOM 2049 C C . TRP A 1 252 ? -30.484 11.980 42.504 1.00 92.88 252 TRP A C 1
ATOM 2051 O O . TRP A 1 252 ? -31.570 11.405 42.408 1.00 92.88 252 TRP A O 1
ATOM 2061 N N . VAL A 1 253 ? -30.003 12.751 41.519 1.00 89.50 253 VAL A N 1
ATOM 2062 C CA . VAL A 1 253 ? -30.718 12.981 40.252 1.00 89.50 253 VAL A CA 1
ATOM 2063 C C . VAL A 1 253 ? -30.881 11.672 39.491 1.00 89.50 253 VAL A C 1
ATOM 2065 O O . VAL A 1 253 ? -31.977 11.389 39.012 1.00 89.50 253 VAL A O 1
ATOM 2068 N N . THR A 1 254 ? -29.824 10.863 39.415 1.00 87.25 254 THR A N 1
ATOM 2069 C CA . THR A 1 254 ? -29.856 9.579 38.705 1.00 87.25 254 THR A CA 1
ATOM 2070 C C . THR A 1 254 ? -30.851 8.624 39.362 1.00 87.25 254 THR A C 1
ATOM 2072 O O . THR A 1 254 ? -31.792 8.180 38.710 1.00 87.25 254 THR A O 1
ATOM 2075 N N . ALA A 1 255 ? -30.741 8.415 40.678 1.00 87.25 255 ALA A N 1
ATOM 2076 C CA . ALA A 1 255 ? -31.642 7.532 41.417 1.00 87.25 255 ALA A CA 1
ATOM 2077 C C . ALA A 1 255 ? -33.111 7.988 41.354 1.00 87.25 255 ALA A C 1
ATOM 2079 O O . ALA A 1 255 ? -34.020 7.166 41.240 1.00 87.25 255 ALA A O 1
ATOM 2080 N N . THR A 1 256 ? -33.357 9.301 41.393 1.00 93.31 256 THR A N 1
ATOM 2081 C CA . THR A 1 256 ? -34.714 9.861 41.305 1.00 93.31 256 THR A CA 1
ATOM 2082 C C . THR A 1 256 ? -35.318 9.664 39.916 1.00 93.31 256 THR A C 1
ATOM 2084 O O . THR A 1 256 ? -36.489 9.299 39.804 1.00 93.31 256 THR A O 1
ATOM 2087 N N . LEU A 1 257 ? -34.539 9.893 38.853 1.00 89.81 257 LEU A N 1
ATOM 2088 C CA . LEU A 1 257 ? -34.993 9.669 37.480 1.00 89.81 257 LEU A CA 1
ATOM 2089 C C . LEU A 1 257 ? -35.247 8.182 37.211 1.00 89.81 257 LEU A C 1
ATOM 2091 O O . LEU A 1 257 ? -36.266 7.855 36.606 1.00 89.81 257 LEU A O 1
ATOM 2095 N N . ASP A 1 258 ? -34.389 7.295 37.713 1.00 90.81 258 ASP A N 1
ATOM 2096 C CA . ASP A 1 258 ? -34.548 5.846 37.570 1.00 90.81 258 ASP A CA 1
ATOM 2097 C C . ASP A 1 258 ? -35.783 5.328 38.319 1.00 90.81 258 ASP A C 1
ATOM 2099 O O . ASP A 1 258 ? -36.537 4.511 37.785 1.00 90.81 258 ASP A O 1
ATOM 2103 N N . ALA A 1 259 ? -36.047 5.835 39.528 1.00 88.94 259 ALA A N 1
ATOM 2104 C CA . ALA A 1 259 ? -37.246 5.492 40.291 1.00 88.94 259 ALA A CA 1
ATOM 2105 C C . ALA A 1 259 ? -38.526 5.976 39.592 1.00 88.94 259 ALA A C 1
ATOM 2107 O O . ALA A 1 259 ? -39.486 5.215 39.464 1.00 88.94 259 ALA A O 1
ATOM 2108 N N . ALA A 1 260 ? -38.526 7.213 39.083 1.00 90.81 260 ALA A N 1
ATOM 2109 C CA . ALA A 1 260 ? -39.653 7.760 38.331 1.00 90.81 260 ALA A CA 1
ATOM 2110 C C . ALA A 1 260 ? -39.896 6.987 37.024 1.00 90.81 260 ALA A C 1
ATOM 2112 O O . ALA A 1 260 ? -41.039 6.679 36.692 1.00 90.81 260 ALA A O 1
ATOM 2113 N N . ALA A 1 261 ? -38.830 6.627 36.303 1.00 87.50 261 ALA A N 1
ATOM 2114 C CA . ALA A 1 261 ? -38.923 5.805 35.102 1.00 87.50 261 ALA A CA 1
ATOM 2115 C C . ALA A 1 261 ? -39.478 4.410 35.420 1.00 87.50 261 ALA A C 1
ATOM 2117 O O . ALA A 1 261 ? -40.389 3.944 34.740 1.00 87.50 261 ALA A O 1
ATOM 2118 N N . SER A 1 262 ? -38.982 3.774 36.484 1.00 89.56 262 SER A N 1
ATOM 2119 C CA . SER A 1 262 ? -39.449 2.458 36.932 1.00 89.56 262 SER A CA 1
ATOM 2120 C C . SER A 1 262 ? -40.933 2.481 37.288 1.00 89.56 262 SER A C 1
ATOM 2122 O O . SER A 1 262 ? -41.671 1.593 36.873 1.00 89.56 262 SER A O 1
ATOM 2124 N N . GLN A 1 263 ? -41.394 3.522 37.987 1.00 90.31 263 GLN A N 1
ATOM 2125 C CA . GLN A 1 263 ? -42.804 3.677 38.331 1.00 90.31 263 GLN A CA 1
ATOM 2126 C C . GLN A 1 263 ? -43.690 3.784 37.081 1.00 90.31 263 GLN A C 1
ATOM 2128 O O . GLN A 1 263 ? -44.675 3.059 36.966 1.00 90.31 263 GLN A O 1
ATOM 2133 N N . VAL A 1 264 ? -43.309 4.627 36.115 1.00 89.12 264 VAL A N 1
ATOM 2134 C CA . VAL A 1 264 ? -44.064 4.800 34.862 1.00 89.12 264 VAL A CA 1
ATOM 2135 C C . VAL A 1 264 ? -44.100 3.509 34.039 1.00 89.12 264 VAL A C 1
ATOM 2137 O O . VAL A 1 264 ? -45.136 3.164 33.476 1.00 89.12 264 VAL A O 1
ATOM 2140 N N . LEU A 1 265 ? -42.987 2.774 33.974 1.00 85.31 265 LEU A N 1
ATOM 2141 C CA . LEU A 1 265 ? -42.917 1.505 33.246 1.00 85.31 265 LEU A CA 1
ATOM 2142 C C . LEU A 1 265 ? -43.760 0.411 33.915 1.00 85.31 265 LEU A C 1
ATOM 2144 O O . LEU A 1 265 ? -44.444 -0.335 33.220 1.00 85.31 265 LEU A O 1
ATOM 2148 N N . MET A 1 266 ? -43.777 0.348 35.250 1.00 82.44 266 MET A N 1
ATOM 2149 C CA . MET A 1 266 ? -44.630 -0.589 35.989 1.00 82.44 266 MET A CA 1
ATOM 2150 C C . MET A 1 266 ? -46.123 -0.271 35.830 1.00 82.44 266 MET A C 1
ATOM 2152 O O . MET A 1 266 ? -46.932 -1.188 35.702 1.00 82.44 266 MET A O 1
ATOM 2156 N N . GLU A 1 267 ? -46.499 1.011 35.808 1.00 80.12 267 GLU A N 1
ATOM 2157 C CA . GLU A 1 267 ? -47.883 1.442 35.560 1.00 80.12 267 GLU A CA 1
ATOM 2158 C C . GLU A 1 267 ? -48.340 1.117 34.126 1.00 80.12 267 GLU A C 1
ATOM 2160 O O . GLU A 1 267 ? -49.497 0.739 33.919 1.00 80.12 267 GLU A O 1
ATOM 2165 N N . ALA A 1 268 ? -47.433 1.208 33.145 1.00 74.38 268 ALA A N 1
ATOM 2166 C CA . ALA A 1 268 ? -47.700 0.858 31.751 1.00 74.38 268 ALA A CA 1
ATOM 2167 C C . ALA A 1 268 ? -47.898 -0.656 31.543 1.00 74.38 268 ALA A C 1
ATOM 2169 O O . ALA A 1 268 ? -48.824 -1.051 30.834 1.00 74.38 268 ALA A O 1
ATOM 2170 N N . ASP A 1 269 ? -47.096 -1.499 32.202 1.00 67.81 269 ASP A N 1
ATOM 2171 C CA . ASP A 1 269 ? -47.234 -2.965 32.140 1.00 67.81 269 ASP A CA 1
ATOM 2172 C C . ASP A 1 269 ? -48.525 -3.465 32.814 1.00 67.81 269 ASP A C 1
ATOM 2174 O O . ASP A 1 269 ? -49.108 -4.462 32.389 1.00 67.81 269 ASP A O 1
ATOM 2178 N N . GLN A 1 270 ? -49.025 -2.756 33.831 1.00 63.75 270 GLN A N 1
ATOM 2179 C CA . GLN A 1 270 ? -50.295 -3.084 34.495 1.00 63.75 270 GLN A CA 1
ATOM 2180 C C . GLN A 1 270 ? -51.541 -2.756 33.655 1.00 63.75 270 GLN A C 1
ATOM 2182 O O . GLN A 1 270 ? -52.624 -3.249 33.967 1.00 63.75 270 GLN A O 1
ATOM 2187 N N . HIS A 1 271 ? -51.408 -1.947 32.600 1.00 58.38 271 HIS A N 1
ATOM 2188 C CA . HIS A 1 271 ? -52.515 -1.532 31.732 1.00 58.38 271 HIS A CA 1
ATOM 2189 C C . HIS A 1 271 ? -52.604 -2.317 30.411 1.00 58.38 271 HIS A C 1
ATOM 2191 O O . HIS A 1 271 ? -53.418 -1.953 29.561 1.00 58.38 271 HIS A O 1
ATOM 2197 N N . LEU A 1 272 ? -51.829 -3.397 30.220 1.00 50.16 272 LEU A N 1
ATOM 2198 C CA . LEU A 1 272 ? -52.058 -4.320 29.102 1.00 50.16 272 LEU A CA 1
ATOM 2199 C C . LEU A 1 272 ? -53.371 -5.100 29.333 1.00 50.16 272 LEU A C 1
ATOM 2201 O O . LEU A 1 272 ? -53.441 -5.887 30.280 1.00 50.16 272 LEU A O 1
ATOM 2205 N N . PRO A 1 273 ? -54.412 -4.935 28.493 1.00 48.44 273 PRO A N 1
ATOM 2206 C CA . PRO A 1 273 ? -55.607 -5.761 28.582 1.00 48.44 273 PRO A CA 1
ATOM 2207 C C . PRO A 1 273 ? -55.248 -7.185 28.152 1.00 48.44 273 PRO A C 1
ATOM 2209 O O . PRO A 1 273 ? -54.682 -7.386 27.077 1.00 48.44 273 PRO A O 1
ATOM 2212 N N . LEU A 1 274 ? -55.576 -8.164 28.994 1.00 52.66 274 LEU A N 1
ATOM 2213 C CA . LEU A 1 274 ? -55.674 -9.555 28.571 1.00 52.66 274 LEU A CA 1
ATOM 2214 C C . LEU A 1 274 ? -56.927 -9.683 27.701 1.00 52.66 274 LEU A C 1
ATOM 2216 O O . LEU A 1 274 ? -58.027 -9.721 28.246 1.00 52.66 274 LEU A O 1
ATOM 2220 N N . ASP A 1 275 ? -56.737 -9.745 26.388 1.00 45.03 275 ASP A N 1
ATOM 2221 C CA . ASP A 1 275 ? -57.651 -10.406 25.450 1.00 45.03 275 ASP A CA 1
ATOM 2222 C C . ASP A 1 275 ? -56.832 -11.296 24.503 1.00 45.03 275 ASP A C 1
ATOM 2224 O O . ASP A 1 275 ? -55.861 -10.786 23.891 1.00 45.03 275 ASP A O 1
#

Sequence (275 aa):
MKVARTYLWAVATALGMYAQRRGVNAFCIRWRATANPTGLYARYHGGVMTKQVDDYRESKALRFGNTEERMPKTRRAGGVESRCDQVLTTKVGLHIPVGLAFEEWERAGRQLSGLLNSSSWWLGDWLIYGKDQYADRYERGIRAAGLQYQTLRNYAWVSRRFELHRRRSALSFQHHAELASLPVDEQEAWLDRAERMKWNTKQLRNAIRAEREGASEQTNAVAATRRLAVPDSRLQWWHKAAAHSGTELEEWVTATLDAAASQVLMEADQHLPLD

Foldseek 3Di:
DPDPPPPVVVVVCVVVVVVPPDPDPDPPPDDDDDDDDDDDDDDDDDDDDDDDDDDDDDPDDPDDDDDDDDDDDDDDDDDDDPPQQAWDDDPVDIDHHPPHDPVRVVVVVVVVVLCVLCVLLVLLVVLLVCVVPPVPCSVVVVVVVVDDPVSSVLSVLLNVLADPVRDDSLAGSLLSSVCSPDDPVVSSVLVVVCSVVVDDSVRSVVVVVVVVVVVVVVVCVVVVPDDDDDPPVVVVVLCVVCVVVVHGSVVSVVVVVVVVVVVVVVVVVVPDDDD